Protein AF-A0ABD0YXY0-F1 (afdb_monomer)

Sequence (339 aa):
MKLCAANKSQLGVPNVKLIGNMHGNEPVGREMIINMIQYLIDGYRGGDEEIVGLVSTTKVHLMPSLNPDGYRMAVEGYCTRGPGRDNGRGKDLNRDFPTRLDWNNSDEQPETSAVRRWMSSVQFVLSASLHSGALVVSYPFDAPTEHHCLEDMGECLVAGSWRATTESITGDDDVFRHLATLYSNNNPRIPLGCGQHEKFNNGIINGALWYPTTGSMQDYNYLFHGCLELTLQISCCKYPFAHMLEAIWHENHRALIKLMGEVQRGVKGVVREKASGRSLAGARVSLEGTNRATTNTTPIGEYWKILLPGKYSLKVSMHRMILAVLLIVCSSSPIDVFK

Organism: NCBI:txid642074

Foldseek 3Di:
DKFAPADPPDPPAAEEEEAEALFLLQQLQLVLLVVLVVVLVVCCVVVVVLSVLLRRRYIYHTHSHLANQLVVQHDAPQQADDGSGAHPVRHRQQQQAADPVGNCRVPHDPSNVVVVVVLVVHQHAEYEYEAAQKQAKEFDDLAADPVVCVVPVPQLAPWPSDADPDAPAALCNVVRCVLRLLLLVQFPCQCVMDPDPDHDHSNYDYNNNVIRGHRGPQNNCCPPRVYGYMYGHQYNGSRYDPVCSVVSSVRGVRSVSRSSLLQQADDKDFDADPPPRATDFQWWKDWPPTRRGIHTAHNRRIDGHRDAFDWTWIWTGDPNHTPDTDIDGRHHGRPPSPD

InterPro domains:
  IPR000834 Peptidase M14, carboxypeptidase A [PF00246] (8-253)
  IPR000834 Peptidase M14, carboxypeptidase A [PR00765] (14-28)
  IPR000834 Peptidase M14, carboxypeptidase A [PR00765] (90-98)
  IPR000834 Peptidase M14, carboxypeptidase A [PR00765] (128-141)
  IPR000834 Peptidase M14, carboxypeptidase A [PS52035] (1-263)
  IPR000834 Peptidase M14, carboxypeptidase A [SM00631] (1-250)
  IPR008969 Carboxypeptidase-like, regulatory domain superfamily [SSF49464] (266-325)
  IPR050753 Peptidase M14 domain-containing protein [PTHR11532] (10-318)
  IPR057246 Zinc carboxypeptidases, zinc-binding region 1 [PS00132] (14-36)
  IPR057247 Zinc carboxypeptidases, zinc-binding region 2 [PS00133] (131-141)

Radius of gyration: 19.93 Å; Cα contacts (8 Å, |Δi|>4): 776; chains: 1; bounding box: 56×58×52 Å

Structure (mmCIF, N/CA/C/O backbone):
data_AF-A0ABD0YXY0-F1
#
_entry.id   AF-A0ABD0YXY0-F1
#
loop_
_atom_site.group_PDB
_atom_site.id
_atom_site.type_symbol
_atom_site.label_atom_id
_atom_site.label_alt_id
_atom_site.label_comp_id
_atom_site.label_asym_id
_atom_site.label_entity_id
_atom_site.label_seq_id
_atom_site.pdbx_PDB_ins_code
_atom_site.Cartn_x
_atom_site.Cartn_y
_atom_site.Cartn_z
_atom_site.occupancy
_atom_site.B_iso_or_equiv
_atom_site.auth_seq_id
_atom_site.auth_comp_id
_atom_site.auth_asym_id
_atom_site.auth_atom_id
_atom_site.pdbx_PDB_model_num
ATOM 1 N N . MET A 1 1 ? -8.299 -10.062 -7.534 1.00 89.50 1 MET A N 1
ATOM 2 C CA . MET A 1 1 ? -8.647 -11.293 -6.781 1.00 89.50 1 MET A CA 1
ATOM 3 C C . MET A 1 1 ? -8.690 -10.987 -5.289 1.00 89.50 1 MET A C 1
ATOM 5 O O . MET A 1 1 ? -7.967 -10.097 -4.866 1.00 89.50 1 MET A O 1
ATOM 9 N N . LYS A 1 2 ? -9.522 -11.679 -4.498 1.00 93.94 2 LYS A N 1
ATOM 10 C CA . LYS A 1 2 ? -9.568 -11.550 -3.030 1.00 93.94 2 LYS A CA 1
ATOM 11 C C . LYS A 1 2 ? -9.405 -12.928 -2.391 1.00 93.94 2 LYS A C 1
ATOM 13 O O . LYS A 1 2 ? -10.179 -13.824 -2.714 1.00 93.94 2 LYS A O 1
ATOM 18 N N . LEU A 1 3 ? -8.447 -13.063 -1.481 1.00 93.56 3 LEU A N 1
ATOM 19 C CA . LEU A 1 3 ? -8.166 -14.263 -0.700 1.00 93.56 3 LEU A CA 1
ATOM 20 C C . LEU A 1 3 ? -8.455 -13.995 0.778 1.00 93.56 3 LEU A C 1
ATOM 22 O O . LEU A 1 3 ? -8.000 -12.998 1.338 1.00 93.56 3 LEU A O 1
ATOM 26 N N . CYS A 1 4 ? -9.263 -14.854 1.394 1.00 93.88 4 CYS A N 1
ATOM 27 C CA . CYS A 1 4 ? -9.583 -14.788 2.816 1.00 93.88 4 CYS A CA 1
ATOM 28 C C . CYS A 1 4 ? -10.174 -16.125 3.271 1.00 93.88 4 CYS A C 1
ATOM 30 O O . CYS A 1 4 ? -11.148 -16.591 2.677 1.00 93.88 4 CYS A O 1
ATOM 32 N N . ALA A 1 5 ? -9.605 -16.700 4.327 1.00 93.50 5 ALA A N 1
ATOM 33 C CA . ALA A 1 5 ? -10.102 -17.896 5.004 1.00 93.50 5 ALA A CA 1
ATOM 34 C C . ALA A 1 5 ? -10.772 -17.577 6.354 1.00 93.50 5 ALA A C 1
ATOM 36 O O . ALA A 1 5 ? -11.223 -18.483 7.050 1.00 93.50 5 ALA A O 1
ATOM 37 N N . ALA A 1 6 ? -10.852 -16.295 6.730 1.00 90.44 6 ALA A N 1
ATOM 38 C CA . ALA A 1 6 ? -11.536 -15.865 7.943 1.00 90.44 6 ALA A CA 1
ATOM 39 C C . ALA A 1 6 ? -13.019 -16.265 7.919 1.00 90.44 6 ALA A C 1
ATOM 41 O O . ALA A 1 6 ? -13.679 -16.226 6.871 1.00 90.44 6 ALA A O 1
ATOM 42 N N . ASN A 1 7 ? -13.575 -16.585 9.088 1.00 89.19 7 ASN A N 1
ATOM 43 C CA . ASN A 1 7 ? -15.001 -16.880 9.191 1.00 89.19 7 ASN A CA 1
ATOM 44 C C . ASN A 1 7 ? -15.820 -15.633 8.805 1.00 89.19 7 ASN A C 1
ATOM 46 O O . ASN A 1 7 ? -15.484 -14.512 9.184 1.00 89.19 7 ASN A O 1
ATOM 50 N N . LYS A 1 8 ? -16.930 -15.810 8.079 1.00 84.88 8 LYS A N 1
ATOM 51 C CA . LYS A 1 8 ? -17.817 -14.707 7.673 1.00 84.88 8 LYS A CA 1
ATOM 52 C C . LYS A 1 8 ? -18.349 -13.893 8.858 1.00 84.88 8 LYS A C 1
ATOM 54 O O . LYS A 1 8 ? -18.616 -12.710 8.684 1.00 84.88 8 LYS A O 1
ATOM 59 N N . SER A 1 9 ? -18.505 -14.505 10.035 1.00 86.12 9 SER A N 1
ATOM 60 C CA . SER A 1 9 ? -18.942 -13.821 11.262 1.00 86.12 9 SER A CA 1
ATOM 61 C C . SER A 1 9 ? -17.802 -13.169 12.054 1.00 86.12 9 SER A C 1
ATOM 63 O O . SER A 1 9 ? -18.060 -12.528 13.072 1.00 86.12 9 SER A O 1
ATOM 65 N N . GLN A 1 10 ? -16.546 -13.352 11.637 1.00 90.75 10 GLN A N 1
ATOM 66 C CA . GLN A 1 10 ? -15.381 -12.824 12.336 1.00 90.75 10 GLN A CA 1
ATOM 67 C C . GLN A 1 10 ? -15.285 -11.309 12.147 1.00 90.75 10 GLN A C 1
ATOM 69 O O . GLN A 1 10 ? -15.205 -10.806 11.025 1.00 90.75 10 GLN A O 1
ATOM 74 N N . LEU A 1 11 ? -15.267 -10.591 13.268 1.00 91.56 11 LEU A N 1
ATOM 75 C CA . LEU A 1 11 ? -15.083 -9.144 13.307 1.00 91.56 11 LEU A CA 1
ATOM 76 C C . LEU A 1 11 ? -13.595 -8.783 13.323 1.00 91.56 11 LEU A C 1
ATOM 78 O O . LEU A 1 11 ? -12.743 -9.566 13.744 1.00 91.56 11 LEU A O 1
ATOM 82 N N . GLY A 1 12 ? -13.281 -7.567 12.895 1.00 92.88 12 GLY A N 1
ATOM 83 C CA . GLY A 1 12 ? -11.940 -7.004 12.949 1.00 92.88 12 GLY A CA 1
ATOM 84 C C . GLY A 1 12 ? -10.963 -7.646 11.963 1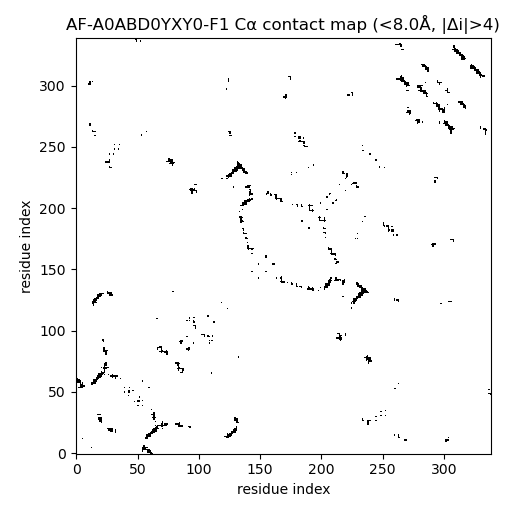.00 92.88 12 GLY A C 1
ATOM 85 O O . GLY A 1 12 ? -9.759 -7.602 12.217 1.00 92.88 12 GLY A O 1
ATOM 86 N N . VAL A 1 13 ? -11.453 -8.224 10.860 1.00 96.88 13 VAL A N 1
ATOM 87 C CA . VAL A 1 13 ? -10.635 -8.771 9.760 1.00 96.88 13 VAL A CA 1
ATOM 88 C C . VAL A 1 13 ? -10.320 -7.644 8.759 1.00 96.88 13 VAL A C 1
ATOM 90 O O . VAL A 1 13 ? -11.205 -7.306 7.958 1.00 96.88 13 VAL A O 1
ATOM 93 N N . PRO A 1 14 ? -9.112 -7.041 8.796 1.00 97.50 14 PRO A N 1
ATOM 94 C CA . PRO A 1 14 ? -8.762 -5.902 7.952 1.00 97.50 14 PRO A CA 1
ATOM 95 C C . PRO A 1 14 ? -8.590 -6.291 6.480 1.00 97.50 14 PRO A C 1
ATOM 97 O O . PRO A 1 14 ? -8.370 -7.459 6.148 1.00 97.50 14 PRO A O 1
ATOM 100 N N . ASN A 1 15 ? -8.652 -5.290 5.598 1.00 98.38 15 ASN A N 1
ATOM 101 C CA . ASN A 1 15 ? -8.331 -5.444 4.180 1.00 98.38 15 ASN A CA 1
ATOM 102 C C . ASN A 1 15 ? -6.934 -4.891 3.876 1.00 98.38 15 ASN A C 1
ATOM 104 O O . ASN A 1 15 ? -6.628 -3.748 4.224 1.00 98.38 15 ASN A O 1
ATOM 108 N N . VAL A 1 16 ? -6.143 -5.680 3.151 1.00 98.62 16 VAL A N 1
ATOM 109 C CA . VAL A 1 16 ? -4.875 -5.272 2.529 1.00 98.62 16 VAL A CA 1
ATOM 110 C C . VAL A 1 16 ? -5.016 -5.375 1.021 1.00 98.62 16 VAL A C 1
ATOM 112 O O . VAL A 1 16 ? -5.718 -6.272 0.544 1.00 98.62 16 VAL A O 1
ATOM 115 N N . LYS A 1 17 ? -4.347 -4.500 0.264 1.00 98.81 17 LYS A N 1
ATOM 116 C CA . LYS A 1 17 ? -4.229 -4.677 -1.188 1.00 98.81 17 LYS A CA 1
ATOM 117 C C . LYS A 1 17 ? -2.803 -4.546 -1.710 1.00 98.81 17 LYS A C 1
ATOM 119 O O . LYS A 1 17 ? -2.047 -3.707 -1.242 1.00 98.81 17 LYS A O 1
ATOM 124 N N . LEU A 1 18 ? -2.472 -5.357 -2.710 1.00 98.88 18 LEU A N 1
ATOM 125 C CA . LEU A 1 18 ? -1.288 -5.182 -3.548 1.00 98.88 18 LEU A CA 1
ATOM 126 C C . LEU A 1 18 ? -1.737 -4.878 -4.975 1.00 98.88 18 LEU A C 1
ATOM 128 O O . LEU A 1 18 ? -2.617 -5.565 -5.511 1.00 98.88 18 LEU A O 1
ATOM 132 N N . ILE A 1 19 ? -1.135 -3.855 -5.573 1.00 98.94 19 ILE A N 1
ATOM 133 C CA . ILE A 1 19 ? -1.399 -3.424 -6.946 1.00 98.94 19 ILE A CA 1
ATOM 134 C C . ILE A 1 19 ? -0.081 -3.465 -7.711 1.00 98.94 19 ILE A C 1
ATOM 136 O O . ILE A 1 19 ? 0.939 -2.994 -7.224 1.00 98.94 19 ILE A O 1
ATOM 140 N N . GLY A 1 20 ? -0.087 -4.058 -8.897 1.00 98.75 20 GLY A N 1
ATOM 141 C CA . GLY A 1 20 ? 1.075 -4.117 -9.773 1.00 98.75 20 GLY A CA 1
ATOM 142 C C . GLY A 1 20 ? 0.800 -3.428 -11.097 1.00 98.75 20 GLY A C 1
ATOM 143 O O . GLY A 1 20 ? -0.351 -3.284 -11.521 1.00 98.75 20 GLY A O 1
ATOM 144 N N . ASN A 1 21 ? 1.886 -3.049 -11.774 1.00 98.69 21 ASN A N 1
ATOM 145 C CA . ASN A 1 21 ? 1.866 -2.741 -13.201 1.00 98.69 21 ASN A CA 1
ATOM 146 C C . ASN A 1 21 ? 0.852 -1.636 -13.558 1.00 98.69 21 ASN A C 1
ATOM 148 O O . ASN A 1 21 ? 0.087 -1.751 -14.514 1.00 98.69 21 ASN A O 1
ATOM 152 N N . MET A 1 22 ? 0.843 -0.559 -12.760 1.00 98.62 22 MET A N 1
ATOM 153 C CA . MET A 1 22 ? 0.156 0.687 -13.125 1.00 98.62 22 MET A CA 1
ATOM 154 C C . MET A 1 22 ? 0.888 1.433 -14.243 1.00 98.62 22 MET A C 1
ATOM 156 O O . MET A 1 22 ? 0.255 2.054 -15.091 1.00 98.62 22 MET A O 1
ATOM 160 N N . HIS A 1 23 ? 2.218 1.318 -14.287 1.00 98.56 23 HIS A N 1
ATOM 161 C CA . HIS A 1 23 ? 2.971 1.572 -15.505 1.00 98.56 23 HIS A CA 1
ATOM 162 C C . HIS A 1 23 ? 3.096 0.250 -16.253 1.00 98.56 23 HIS A C 1
ATOM 164 O O . HIS A 1 23 ? 3.665 -0.712 -15.726 1.00 98.56 23 HIS A O 1
ATOM 170 N N . GLY A 1 24 ? 2.559 0.189 -17.468 1.00 98.38 24 GLY A N 1
ATOM 171 C CA . GLY A 1 24 ? 2.469 -1.062 -18.215 1.00 98.38 24 GLY A CA 1
ATOM 172 C C . GLY A 1 24 ? 3.835 -1.686 -18.532 1.00 98.38 24 GLY A C 1
ATOM 173 O O . GLY A 1 24 ? 3.970 -2.906 -18.519 1.00 98.38 24 GLY A O 1
ATOM 174 N N . ASN A 1 25 ? 4.875 -0.868 -18.699 1.00 98.25 25 ASN A N 1
ATOM 175 C CA . ASN A 1 25 ? 6.255 -1.302 -18.936 1.00 98.25 25 ASN A CA 1
ATOM 176 C C . ASN A 1 25 ? 7.071 -1.628 -17.679 1.00 98.25 25 ASN A C 1
ATOM 178 O O . ASN A 1 25 ? 8.272 -1.862 -17.779 1.00 98.25 25 ASN A O 1
ATOM 182 N N . GLU A 1 26 ? 6.425 -1.691 -16.516 1.00 98.50 26 GLU A N 1
ATOM 183 C CA . GLU A 1 26 ? 7.008 -2.158 -15.255 1.00 98.50 26 GLU A CA 1
ATOM 184 C C . GLU A 1 26 ? 6.307 -3.465 -14.810 1.00 98.50 26 GLU A C 1
ATOM 186 O O . GLU A 1 26 ? 5.597 -3.481 -13.800 1.00 98.50 26 GLU A O 1
ATOM 191 N N . PRO A 1 27 ? 6.406 -4.575 -15.577 1.00 98.19 27 PRO A N 1
ATOM 192 C CA . PRO A 1 27 ? 5.611 -5.780 -15.330 1.00 98.19 27 PRO A CA 1
ATOM 193 C C . PRO A 1 27 ? 6.139 -6.680 -14.217 1.00 98.19 27 PRO A C 1
ATOM 195 O O . PRO A 1 27 ? 5.462 -7.635 -13.851 1.00 98.19 27 PRO A O 1
ATOM 198 N N . VAL A 1 28 ? 7.299 -6.395 -13.625 1.00 98.50 28 VAL A N 1
ATOM 199 C CA . VAL A 1 28 ? 7.826 -7.211 -12.519 1.00 98.50 28 VAL A CA 1
ATOM 200 C C . VAL A 1 28 ? 6.793 -7.326 -11.394 1.00 98.50 28 VAL A C 1
ATOM 202 O O . VAL A 1 28 ? 6.493 -8.427 -10.943 1.00 98.50 28 VAL A O 1
ATOM 205 N N . GLY A 1 29 ? 6.162 -6.213 -11.004 1.00 98.50 29 GLY A N 1
ATOM 206 C CA . GLY A 1 29 ? 5.104 -6.208 -9.991 1.00 98.50 29 GLY A CA 1
ATOM 207 C C . GLY A 1 29 ? 3.881 -7.060 -10.355 1.00 98.50 29 GLY A C 1
ATOM 208 O O . GLY A 1 29 ? 3.272 -7.661 -9.471 1.00 98.50 29 GLY A O 1
ATOM 209 N N . ARG A 1 30 ? 3.548 -7.169 -11.647 1.00 98.69 30 ARG A N 1
ATOM 210 C CA . ARG A 1 30 ? 2.466 -8.035 -12.138 1.00 98.69 30 ARG A CA 1
ATOM 211 C C . ARG A 1 30 ? 2.780 -9.498 -11.879 1.00 98.69 30 ARG A C 1
ATOM 213 O O . ARG A 1 30 ? 1.966 -10.188 -11.266 1.00 98.69 30 ARG A O 1
ATOM 220 N N . GLU A 1 31 ? 3.962 -9.939 -12.292 1.00 98.56 31 GLU A N 1
ATOM 221 C CA . GLU A 1 31 ? 4.388 -11.328 -12.119 1.00 98.56 31 GLU A CA 1
ATOM 222 C C . GLU A 1 31 ? 4.587 -11.672 -10.634 1.00 98.56 31 GLU A C 1
ATOM 224 O O . GLU A 1 31 ? 4.175 -12.741 -10.187 1.00 98.56 31 GLU A O 1
ATOM 229 N N . MET A 1 32 ? 5.092 -10.733 -9.821 1.00 98.31 32 MET A N 1
ATOM 230 C CA . MET A 1 32 ? 5.185 -10.914 -8.365 1.00 98.31 32 MET A CA 1
ATOM 231 C C . MET A 1 32 ? 3.821 -11.155 -7.717 1.00 98.31 32 MET A C 1
ATOM 233 O O . MET A 1 32 ? 3.694 -12.013 -6.846 1.00 98.31 32 MET A O 1
ATOM 237 N N . ILE A 1 33 ? 2.784 -10.421 -8.130 1.00 98.75 33 ILE A N 1
ATOM 238 C CA . ILE A 1 33 ? 1.439 -10.604 -7.577 1.00 98.75 33 ILE A CA 1
ATOM 239 C C . ILE A 1 33 ? 0.823 -11.927 -8.049 1.00 98.75 33 ILE A C 1
ATOM 241 O O . ILE A 1 33 ? 0.147 -12.582 -7.257 1.00 98.75 33 ILE A O 1
ATOM 245 N N . ILE A 1 34 ? 1.063 -12.352 -9.294 1.00 98.62 34 ILE A N 1
ATOM 246 C CA . ILE A 1 34 ? 0.616 -13.667 -9.786 1.00 98.62 34 ILE A CA 1
ATOM 247 C C . ILE A 1 34 ? 1.270 -14.790 -8.970 1.00 98.62 34 ILE A C 1
ATOM 249 O O . ILE A 1 34 ? 0.564 -15.655 -8.451 1.00 98.62 34 ILE A O 1
ATOM 253 N N . ASN A 1 35 ? 2.586 -14.726 -8.761 1.00 98.50 35 ASN A N 1
ATOM 254 C CA . ASN A 1 35 ? 3.303 -15.695 -7.931 1.00 98.50 35 ASN A CA 1
ATOM 255 C C . ASN A 1 35 ? 2.829 -15.661 -6.471 1.00 98.50 35 ASN A C 1
ATOM 257 O O . ASN A 1 35 ? 2.665 -16.710 -5.854 1.00 98.50 35 ASN A O 1
ATOM 261 N N . MET A 1 36 ? 2.513 -14.479 -5.931 1.00 98.69 36 MET A N 1
ATOM 262 C CA . MET A 1 36 ? 1.944 -14.335 -4.587 1.00 98.69 36 MET A CA 1
ATOM 263 C C . MET A 1 36 ? 0.568 -14.997 -4.457 1.00 98.69 36 MET A C 1
ATOM 265 O O . MET A 1 36 ? 0.284 -15.603 -3.427 1.00 98.69 36 MET A O 1
ATOM 269 N N . ILE A 1 37 ? -0.284 -14.931 -5.489 1.00 98.69 37 ILE A N 1
ATOM 270 C CA . ILE A 1 37 ? -1.566 -15.656 -5.498 1.00 98.69 37 ILE A CA 1
ATOM 271 C C . ILE A 1 37 ? -1.317 -17.158 -5.321 1.00 98.69 37 ILE A C 1
ATOM 273 O O . ILE A 1 37 ? -1.937 -17.772 -4.452 1.00 98.69 37 ILE A O 1
ATOM 277 N N . GLN A 1 38 ? -0.408 -17.731 -6.113 1.00 98.19 38 GLN A N 1
ATOM 278 C CA . GLN A 1 38 ? -0.082 -19.156 -6.053 1.00 98.19 38 GLN A CA 1
ATOM 279 C C . GLN A 1 38 ? 0.527 -19.527 -4.693 1.00 98.19 38 GLN A C 1
ATOM 281 O O . GLN A 1 38 ? 0.042 -20.442 -4.034 1.00 98.19 38 GLN A O 1
ATOM 286 N N . TYR A 1 39 ? 1.502 -18.747 -4.223 1.00 98.50 39 TYR A N 1
ATOM 287 C CA . TYR A 1 39 ? 2.189 -18.956 -2.948 1.00 98.50 39 TYR A CA 1
ATOM 288 C C . TYR A 1 39 ? 1.230 -18.974 -1.750 1.00 98.50 39 TYR A C 1
ATOM 290 O O . TYR A 1 39 ? 1.310 -19.860 -0.902 1.00 98.50 39 TYR A O 1
ATOM 298 N N . LEU A 1 40 ? 0.273 -18.040 -1.695 1.00 98.50 40 LEU A N 1
ATOM 299 C CA . LEU A 1 40 ? -0.723 -18.001 -0.620 1.00 98.50 40 LEU A CA 1
ATOM 300 C C . LEU A 1 40 ? -1.681 -19.202 -0.668 1.00 98.50 40 LEU A C 1
ATOM 302 O O . LEU A 1 40 ? -2.084 -19.711 0.378 1.00 98.50 40 LEU A O 1
ATOM 306 N N . ILE A 1 41 ? -2.067 -19.655 -1.865 1.00 98.12 41 ILE A N 1
ATOM 307 C CA . ILE A 1 41 ? -2.957 -20.815 -2.032 1.00 98.12 41 ILE A CA 1
ATOM 308 C C . ILE A 1 41 ? -2.241 -22.103 -1.625 1.00 98.12 41 ILE A C 1
ATOM 310 O O . ILE A 1 41 ? -2.809 -22.905 -0.880 1.00 98.12 41 ILE A O 1
ATOM 314 N N . ASP A 1 42 ? -1.011 -22.293 -2.095 1.00 98.31 42 ASP A N 1
ATOM 315 C CA . ASP A 1 42 ? -0.226 -23.492 -1.815 1.00 98.31 42 ASP A CA 1
ATOM 316 C C . ASP A 1 42 ? 0.192 -23.548 -0.349 1.00 98.31 42 ASP A C 1
ATOM 318 O O . ASP A 1 42 ? 0.024 -24.590 0.278 1.00 98.31 42 ASP A O 1
ATOM 322 N N . GLY A 1 43 ? 0.623 -22.423 0.233 1.00 98.12 43 GLY A N 1
ATOM 323 C CA . GLY A 1 43 ? 0.930 -22.333 1.660 1.00 98.12 43 GLY A CA 1
ATOM 324 C C . GLY A 1 43 ? -0.284 -22.652 2.533 1.00 98.12 43 GLY A C 1
ATOM 325 O O . GLY A 1 43 ? -0.185 -23.452 3.461 1.00 98.12 43 GLY A O 1
ATOM 326 N N . TYR A 1 44 ? -1.469 -22.130 2.192 1.00 97.69 44 TYR A N 1
ATOM 327 C CA . TYR A 1 44 ? -2.695 -22.460 2.924 1.00 97.69 44 TYR A CA 1
ATOM 328 C C . TYR A 1 44 ? -3.057 -23.950 2.825 1.00 97.69 44 TYR A C 1
ATOM 330 O O . TYR A 1 44 ? -3.402 -24.570 3.828 1.00 97.69 44 TYR A O 1
ATOM 338 N N . ARG A 1 45 ? -2.969 -24.545 1.627 1.00 97.88 45 ARG A N 1
ATOM 339 C CA . ARG A 1 45 ? -3.258 -25.976 1.409 1.00 97.88 45 ARG A CA 1
ATOM 340 C C . ARG A 1 45 ? -2.226 -26.896 2.056 1.00 97.88 45 ARG A C 1
ATOM 342 O O . ARG A 1 45 ? -2.591 -27.978 2.504 1.00 97.88 45 ARG A O 1
ATOM 349 N N . GLY A 1 46 ? -0.966 -26.473 2.080 1.00 98.12 46 GLY A N 1
ATOM 350 C CA . GLY A 1 46 ? 0.149 -27.191 2.690 1.00 98.12 46 GLY A CA 1
ATOM 351 C C . GLY A 1 46 ? 0.212 -27.063 4.212 1.00 98.12 46 GLY A C 1
ATOM 352 O O . GLY A 1 46 ? 0.977 -27.792 4.834 1.00 98.12 46 GLY A O 1
ATOM 353 N N . GLY A 1 47 ? -0.589 -26.177 4.813 1.00 97.62 47 GLY A N 1
ATOM 354 C CA . GLY A 1 47 ? -0.583 -25.943 6.257 1.00 97.62 47 GLY A CA 1
ATOM 355 C C . GLY A 1 47 ? 0.602 -25.107 6.746 1.00 97.62 47 GLY A C 1
ATOM 356 O O . GLY A 1 47 ? 0.990 -25.247 7.900 1.00 97.62 47 GLY A O 1
ATOM 357 N N . ASP A 1 48 ? 1.177 -24.252 5.894 1.00 98.06 48 ASP A N 1
ATOM 358 C CA . ASP A 1 48 ? 2.183 -23.271 6.311 1.00 98.06 48 ASP A CA 1
ATOM 359 C C . ASP A 1 48 ? 1.562 -22.322 7.344 1.00 98.06 48 ASP A C 1
ATOM 361 O O . ASP A 1 48 ? 0.620 -21.586 7.035 1.00 98.06 48 ASP A O 1
ATOM 365 N N . GLU A 1 49 ? 2.066 -22.359 8.578 1.00 97.19 49 GLU A N 1
ATOM 366 C CA . GLU A 1 49 ? 1.494 -21.607 9.694 1.00 97.19 49 GLU A CA 1
ATOM 367 C C . GLU A 1 49 ? 1.450 -20.099 9.403 1.00 97.19 49 GLU A C 1
ATOM 369 O O . GLU A 1 49 ? 0.415 -19.470 9.641 1.00 97.19 49 GLU A O 1
ATOM 374 N N . GLU A 1 50 ? 2.512 -19.530 8.812 1.00 95.81 50 GLU A N 1
ATOM 375 C CA . GLU A 1 50 ? 2.596 -18.102 8.479 1.00 95.81 50 GLU A CA 1
ATOM 376 C C . GLU A 1 50 ? 1.482 -17.688 7.523 1.00 95.81 50 GLU A C 1
ATOM 378 O O . GLU A 1 50 ? 0.746 -16.721 7.763 1.00 95.81 50 GLU A O 1
ATOM 383 N N . ILE A 1 51 ? 1.308 -18.469 6.463 1.00 98.00 51 ILE A N 1
ATOM 384 C CA . ILE A 1 51 ? 0.308 -18.208 5.435 1.00 98.00 51 ILE A CA 1
ATOM 385 C C . ILE A 1 51 ? -1.102 -18.462 5.953 1.00 98.00 51 ILE A C 1
ATOM 387 O O . ILE A 1 51 ? -1.981 -17.621 5.743 1.00 98.00 51 ILE A O 1
ATOM 391 N N . VAL A 1 52 ? -1.326 -19.567 6.670 1.00 97.31 52 VAL A N 1
ATOM 392 C CA . VAL A 1 52 ? -2.620 -19.885 7.287 1.00 97.31 52 VAL A CA 1
ATOM 393 C C . VAL A 1 52 ? -3.034 -18.779 8.253 1.00 97.31 52 VAL A C 1
ATOM 395 O O . VAL A 1 52 ? -4.172 -18.305 8.174 1.00 97.31 52 VAL A O 1
ATOM 398 N N . GLY A 1 53 ? -2.124 -18.311 9.109 1.00 95.94 53 GLY A N 1
ATOM 399 C CA . GLY A 1 53 ? -2.365 -17.201 10.027 1.00 95.94 53 GLY A CA 1
ATOM 400 C C . GLY A 1 53 ? -2.718 -15.906 9.293 1.00 95.94 53 GLY A C 1
ATOM 401 O O . GLY A 1 53 ? -3.717 -15.258 9.626 1.00 95.94 53 GLY A O 1
ATOM 402 N N . LEU A 1 54 ? -1.965 -15.555 8.244 1.00 96.94 54 LEU A N 1
ATOM 403 C CA . LEU A 1 54 ? -2.213 -14.355 7.444 1.00 96.94 54 LEU A CA 1
ATOM 404 C C . LEU A 1 54 ? -3.604 -14.381 6.790 1.00 96.94 54 LEU A C 1
ATOM 406 O O . LEU A 1 54 ? -4.398 -13.458 6.996 1.00 96.94 54 LEU A O 1
ATOM 410 N N . VAL A 1 55 ? -3.937 -15.430 6.030 1.00 96.81 55 VAL A N 1
ATOM 411 C CA . VAL A 1 55 ? -5.192 -15.473 5.253 1.00 96.81 55 VAL A CA 1
ATOM 412 C C . VAL A 1 55 ? -6.428 -15.740 6.115 1.00 96.81 55 VAL A C 1
ATOM 414 O O . VAL A 1 55 ? -7.538 -15.374 5.720 1.00 96.81 55 VAL A O 1
ATOM 417 N N . SER A 1 56 ? -6.264 -16.329 7.303 1.00 96.31 56 SER A N 1
ATOM 418 C CA . SER A 1 56 ? -7.361 -16.547 8.264 1.00 96.31 56 SER A CA 1
ATOM 419 C C . SER A 1 56 ? -7.695 -15.298 9.082 1.00 96.31 56 SER A C 1
ATOM 421 O O . SER A 1 56 ? -8.762 -15.214 9.687 1.00 96.31 56 SER A O 1
ATOM 423 N N . THR A 1 57 ? -6.805 -14.303 9.103 1.00 96.38 57 THR A N 1
ATOM 424 C CA . THR A 1 57 ? -6.988 -13.069 9.885 1.00 96.38 57 THR A CA 1
ATOM 425 C C . THR A 1 57 ? -7.069 -11.810 9.030 1.00 96.38 57 THR A C 1
ATOM 427 O O . THR A 1 57 ? -7.399 -10.748 9.559 1.00 96.38 57 THR A O 1
ATOM 430 N N . THR A 1 58 ? -6.831 -11.917 7.719 1.00 97.31 58 THR A N 1
ATOM 431 C CA . THR A 1 58 ? -6.735 -10.786 6.787 1.00 97.31 58 THR A CA 1
ATOM 432 C C . THR A 1 58 ? -7.495 -11.068 5.490 1.00 97.31 58 THR A C 1
ATOM 434 O O . THR A 1 58 ? -7.501 -12.186 4.977 1.00 97.31 58 THR A O 1
ATOM 437 N N . LYS A 1 59 ? -8.130 -10.038 4.921 1.00 98.19 59 LYS A N 1
ATOM 438 C CA . LYS A 1 59 ? -8.665 -10.058 3.551 1.00 98.19 59 LYS A CA 1
ATOM 439 C C . LYS A 1 59 ? -7.600 -9.499 2.612 1.00 98.19 59 LYS A C 1
ATOM 441 O O . LYS A 1 59 ? -7.396 -8.286 2.575 1.00 98.19 59 LYS A O 1
ATOM 446 N N . VAL A 1 60 ? -6.931 -10.369 1.861 1.00 98.56 60 VAL A N 1
ATOM 447 C CA . VAL A 1 60 ? -5.844 -9.993 0.946 1.00 98.56 60 VAL A CA 1
ATOM 448 C C . VAL A 1 60 ? -6.408 -9.791 -0.456 1.00 98.56 60 VAL A C 1
ATOM 450 O O . VAL A 1 60 ? -6.969 -10.714 -1.047 1.00 98.56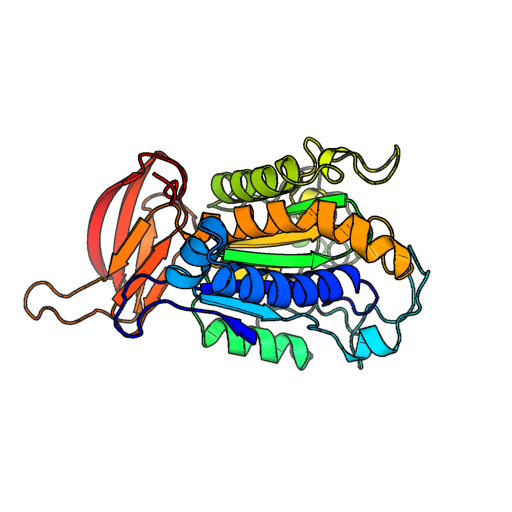 60 VAL A O 1
ATOM 453 N N . HIS A 1 61 ? -6.281 -8.584 -1.000 1.00 98.81 61 HIS A N 1
ATOM 454 C CA . HIS A 1 61 ? -6.712 -8.264 -2.358 1.00 98.81 61 HIS A CA 1
ATOM 455 C C . HIS A 1 61 ? -5.505 -8.071 -3.274 1.00 98.81 61 HIS A C 1
ATOM 457 O O . HIS A 1 61 ? -4.565 -7.358 -2.948 1.00 98.81 61 HIS A O 1
ATOM 463 N N . LEU A 1 62 ? -5.531 -8.716 -4.433 1.00 98.75 62 LEU A N 1
ATOM 464 C CA . LEU A 1 62 ? -4.392 -8.825 -5.339 1.00 98.75 62 LEU A CA 1
ATOM 465 C C . LEU A 1 62 ? -4.833 -8.383 -6.736 1.00 98.75 62 LEU A C 1
ATOM 467 O O . LEU A 1 62 ? -5.741 -8.991 -7.321 1.00 98.75 62 LEU A O 1
ATOM 471 N N . MET A 1 63 ? -4.224 -7.312 -7.247 1.00 98.75 63 MET A N 1
ATOM 472 C CA . MET A 1 63 ? -4.446 -6.765 -8.587 1.00 98.75 63 MET A CA 1
ATOM 473 C C . MET A 1 63 ? -3.127 -6.817 -9.369 1.00 98.75 63 MET A C 1
ATOM 475 O O . MET A 1 63 ? -2.312 -5.909 -9.227 1.00 98.75 63 MET A O 1
ATOM 479 N N . PRO A 1 64 ? -2.897 -7.864 -10.185 1.00 98.75 64 PRO A N 1
ATOM 480 C CA . PRO A 1 64 ? -1.644 -8.001 -10.924 1.00 98.75 64 PRO A CA 1
ATOM 481 C C . PRO A 1 64 ? -1.347 -6.834 -11.867 1.00 98.75 64 PRO A C 1
ATOM 483 O O . PRO A 1 64 ? -0.206 -6.410 -11.970 1.00 98.75 64 PRO A O 1
ATOM 486 N N . SER A 1 65 ? -2.358 -6.319 -12.567 1.00 98.69 65 SER A N 1
ATOM 487 C CA . SER A 1 65 ? -2.166 -5.278 -13.574 1.00 98.69 65 SER A CA 1
ATOM 488 C C . SER A 1 65 ? -3.293 -4.265 -13.508 1.00 98.69 65 SER A C 1
ATOM 490 O O . SER A 1 65 ? -4.454 -4.612 -13.736 1.00 98.69 65 SER A O 1
ATOM 492 N N . LEU A 1 66 ? -2.934 -3.030 -13.160 1.00 98.75 66 LEU A N 1
ATOM 493 C CA . LEU A 1 66 ? -3.824 -1.879 -13.259 1.00 98.75 66 LEU A CA 1
ATOM 494 C C . LEU A 1 66 ? -3.850 -1.311 -14.688 1.00 98.75 66 LEU A C 1
ATOM 496 O O . LEU A 1 66 ? -4.900 -0.859 -15.127 1.00 98.75 66 LEU A O 1
ATOM 500 N N . ASN A 1 67 ? -2.735 -1.384 -15.425 1.00 98.69 67 ASN A N 1
ATOM 501 C CA . ASN A 1 67 ? -2.614 -0.886 -16.798 1.00 98.69 67 ASN A CA 1
ATOM 502 C C . ASN A 1 67 ? -2.294 -2.014 -17.804 1.00 98.69 67 ASN A C 1
ATOM 504 O O . ASN A 1 67 ? -1.164 -2.120 -18.299 1.00 98.69 67 ASN A O 1
ATOM 508 N N . PRO A 1 68 ? -3.274 -2.882 -18.121 1.00 98.56 68 PRO A N 1
ATOM 509 C CA . PRO A 1 68 ? -3.066 -3.975 -19.067 1.00 98.56 68 PRO A CA 1
ATOM 510 C C . PRO A 1 68 ? -2.842 -3.490 -20.509 1.00 98.56 68 PRO A C 1
ATOM 512 O O . PRO A 1 68 ? -2.129 -4.158 -21.261 1.00 98.56 68 PRO A O 1
ATOM 515 N N . ASP A 1 69 ? -3.398 -2.336 -20.891 1.00 98.50 69 ASP A N 1
ATOM 516 C CA . ASP A 1 69 ? -3.230 -1.758 -22.230 1.00 98.50 69 ASP A CA 1
ATOM 517 C C . ASP A 1 69 ? -1.789 -1.287 -22.451 1.00 98.50 69 ASP A C 1
ATOM 519 O O . ASP A 1 69 ? -1.166 -1.637 -23.454 1.00 98.50 69 ASP A O 1
ATOM 523 N N . GLY A 1 70 ? -1.217 -0.573 -21.476 1.00 98.38 70 GLY A N 1
ATOM 524 C CA . GLY A 1 70 ? 0.193 -0.198 -21.487 1.00 98.38 70 GLY A CA 1
ATOM 525 C C . GLY A 1 70 ? 1.107 -1.424 -21.504 1.00 98.38 70 GLY A C 1
ATOM 526 O O . GLY A 1 70 ? 2.067 -1.463 -22.271 1.00 98.38 70 GLY A O 1
ATOM 527 N N . TYR A 1 71 ? 0.785 -2.468 -20.728 1.00 98.38 71 TYR A N 1
ATOM 528 C CA . TYR A 1 71 ? 1.574 -3.705 -20.710 1.00 98.38 71 TYR A CA 1
ATOM 529 C C . TYR A 1 71 ? 1.615 -4.392 -22.077 1.00 98.38 71 TYR A C 1
ATOM 531 O O . TYR A 1 71 ? 2.675 -4.844 -22.502 1.00 98.38 71 TYR A O 1
ATOM 539 N N . ARG A 1 72 ? 0.497 -4.407 -22.813 1.00 97.94 72 ARG A N 1
ATOM 540 C CA . ARG A 1 72 ? 0.448 -4.957 -24.177 1.00 97.94 72 ARG A CA 1
ATOM 541 C C . ARG A 1 72 ? 1.398 -4.240 -25.145 1.00 97.94 72 ARG A C 1
ATOM 543 O O . ARG A 1 72 ? 1.833 -4.845 -26.120 1.00 97.94 72 ARG A O 1
ATOM 550 N N . MET A 1 73 ? 1.703 -2.971 -24.881 1.00 97.12 73 MET A N 1
ATOM 551 C CA . MET A 1 73 ? 2.618 -2.150 -25.677 1.00 97.12 73 MET A CA 1
ATOM 552 C C . MET A 1 73 ? 4.069 -2.205 -25.181 1.00 97.12 73 MET A C 1
ATOM 554 O O . MET A 1 73 ? 4.960 -1.671 -25.843 1.00 97.12 73 MET A O 1
ATOM 558 N N . ALA A 1 74 ? 4.318 -2.803 -24.015 1.00 97.50 74 ALA A N 1
ATOM 559 C CA . ALA A 1 74 ? 5.646 -2.909 -23.437 1.00 97.50 74 ALA A CA 1
ATOM 560 C C . ALA A 1 74 ? 6.481 -3.994 -24.132 1.00 97.50 74 ALA A C 1
ATOM 562 O O . ALA A 1 74 ? 5.958 -4.991 -24.626 1.00 97.50 74 ALA A O 1
ATOM 563 N N . VAL A 1 75 ? 7.801 -3.810 -24.138 1.00 97.38 75 VAL A N 1
ATOM 564 C CA . VAL A 1 75 ? 8.745 -4.708 -24.818 1.00 97.38 75 VAL A CA 1
ATOM 565 C C . VAL A 1 75 ? 9.735 -5.277 -23.808 1.00 97.38 75 VAL A C 1
ATOM 567 O O . VAL A 1 75 ? 10.403 -4.521 -23.101 1.00 97.38 75 VAL A O 1
ATOM 570 N N . GLU A 1 76 ? 9.821 -6.605 -23.738 1.00 97.56 76 GLU A N 1
ATOM 571 C CA . GLU A 1 76 ? 10.750 -7.317 -22.855 1.00 97.56 76 GLU A CA 1
ATOM 572 C C . GLU A 1 76 ? 12.208 -6.918 -23.148 1.00 97.56 76 GLU A C 1
ATOM 574 O O . GLU A 1 76 ? 12.592 -6.692 -24.296 1.00 97.56 76 GLU A O 1
ATOM 579 N N . GLY A 1 77 ? 13.025 -6.794 -22.102 1.00 96.06 77 GLY A N 1
ATOM 580 C CA . GLY A 1 77 ? 14.425 -6.372 -22.187 1.00 96.06 77 GLY A CA 1
ATOM 581 C C . GLY A 1 77 ? 14.635 -4.852 -22.141 1.00 96.06 77 GLY A C 1
ATOM 582 O O . GLY A 1 77 ? 15.766 -4.401 -21.950 1.00 96.06 77 GLY A O 1
ATOM 583 N N . TYR A 1 78 ? 13.579 -4.035 -22.253 1.00 96.00 78 TYR A N 1
ATOM 584 C CA . TYR A 1 78 ? 13.691 -2.584 -22.073 1.00 96.00 78 TYR A CA 1
ATOM 585 C C . TYR A 1 78 ? 13.801 -2.226 -20.585 1.00 96.00 78 TYR A C 1
ATOM 587 O O . TYR A 1 78 ? 12.810 -2.125 -19.862 1.00 96.00 78 TYR A O 1
ATOM 595 N N . CYS A 1 79 ? 15.032 -1.991 -20.124 1.00 94.38 79 CYS A N 1
ATOM 596 C CA . CYS A 1 79 ? 15.302 -1.694 -18.715 1.00 94.38 79 CYS A CA 1
ATOM 597 C C . CYS A 1 79 ? 15.088 -0.235 -18.292 1.00 94.38 79 CYS A C 1
ATOM 599 O O . CYS A 1 79 ? 14.961 0.013 -17.097 1.00 94.38 79 CYS A O 1
ATOM 601 N N . THR A 1 80 ? 15.058 0.720 -19.222 1.00 89.44 80 THR A N 1
ATOM 602 C CA . THR A 1 80 ? 14.947 2.162 -18.928 1.00 89.44 80 THR A CA 1
ATOM 603 C C . THR A 1 80 ? 13.591 2.715 -19.385 1.00 89.44 80 THR A C 1
ATOM 605 O O . THR A 1 80 ? 12.560 2.093 -19.145 1.00 89.44 80 THR A O 1
ATOM 608 N N . ARG A 1 81 ? 13.531 3.897 -20.016 1.00 81.81 81 ARG A N 1
ATOM 609 C CA . ARG A 1 81 ? 12.284 4.436 -20.575 1.00 81.81 81 ARG A CA 1
ATOM 610 C C . ARG A 1 81 ? 11.966 3.702 -21.884 1.00 81.81 81 ARG A C 1
ATOM 612 O O . ARG A 1 81 ? 12.693 3.842 -22.860 1.00 81.81 81 ARG A O 1
ATOM 619 N N . GLY A 1 82 ? 10.886 2.924 -21.891 1.00 86.38 82 GLY A N 1
ATOM 620 C CA . GLY A 1 82 ? 10.388 2.194 -23.063 1.00 86.38 82 GLY A CA 1
ATOM 621 C C . GLY A 1 82 ? 8.904 2.460 -23.342 1.00 86.38 82 GLY A C 1
ATOM 622 O O . GLY A 1 82 ? 8.253 3.148 -22.546 1.00 86.38 82 GLY A O 1
ATOM 623 N N . PRO A 1 83 ? 8.355 1.920 -24.445 1.00 94.25 83 PRO A N 1
ATOM 624 C CA . PRO A 1 83 ? 6.926 2.014 -24.748 1.00 94.25 83 PRO A CA 1
ATOM 625 C C . PRO A 1 83 ? 6.088 1.324 -23.663 1.00 94.25 83 PRO A C 1
ATOM 627 O O . PRO A 1 83 ? 6.588 0.449 -22.961 1.00 94.25 83 PRO A O 1
ATOM 630 N N . GLY A 1 84 ? 4.820 1.719 -23.525 1.00 96.75 84 GLY A N 1
ATOM 631 C CA . GLY A 1 84 ? 3.861 1.036 -22.650 1.00 96.75 84 GLY A CA 1
ATOM 632 C C . GLY A 1 84 ? 3.813 1.508 -21.196 1.00 96.75 84 GLY A C 1
ATOM 633 O O . GLY A 1 84 ? 3.175 0.857 -20.380 1.00 96.75 84 GLY A O 1
ATOM 634 N N . ARG A 1 85 ? 4.470 2.619 -20.831 1.00 97.69 85 ARG A N 1
ATOM 635 C CA . ARG A 1 85 ? 4.305 3.220 -19.491 1.00 97.69 85 ARG A CA 1
ATOM 636 C C . ARG A 1 85 ? 2.859 3.663 -19.260 1.00 97.69 85 ARG A C 1
ATOM 638 O O . ARG A 1 85 ? 2.242 3.250 -18.282 1.00 97.69 85 ARG A O 1
ATOM 645 N N . ASP A 1 86 ? 2.378 4.519 -20.149 1.00 98.06 86 ASP A N 1
ATOM 646 C CA . ASP A 1 86 ? 1.096 5.205 -20.033 1.00 98.06 86 ASP A CA 1
ATOM 647 C C . ASP A 1 86 ? -0.069 4.259 -20.369 1.00 98.06 86 ASP A C 1
ATOM 649 O O . ASP A 1 86 ? 0.144 3.149 -20.869 1.00 98.06 86 ASP A O 1
ATOM 653 N N . ASN A 1 87 ? -1.304 4.650 -20.054 1.00 98.06 87 ASN A N 1
ATOM 654 C CA . ASN A 1 87 ? -2.488 3.855 -20.396 1.00 98.06 87 ASN A CA 1
ATOM 655 C C . ASN A 1 87 ? -2.805 3.893 -21.905 1.00 98.06 87 ASN A C 1
ATOM 657 O O . ASN A 1 87 ? -2.114 4.546 -22.692 1.00 98.06 87 ASN A O 1
ATOM 661 N N . GLY A 1 88 ? -3.895 3.239 -22.322 1.00 97.31 88 GLY A N 1
ATOM 662 C CA . GLY A 1 88 ? -4.331 3.207 -23.726 1.00 97.31 88 GLY A CA 1
ATOM 663 C C . GLY A 1 88 ? -4.634 4.580 -24.355 1.00 97.31 88 GLY A C 1
ATOM 664 O O . GLY A 1 88 ? -4.781 4.674 -25.572 1.00 97.31 88 GLY A O 1
ATOM 665 N N . ARG A 1 89 ? -4.708 5.651 -23.552 1.00 96.81 89 ARG A N 1
ATOM 666 C CA . ARG A 1 89 ? -4.905 7.045 -23.987 1.00 96.81 89 ARG A CA 1
ATOM 667 C C . ARG A 1 89 ? -3.644 7.909 -23.860 1.00 96.81 89 ARG A C 1
ATOM 669 O O . ARG A 1 89 ? -3.721 9.119 -24.058 1.00 96.81 89 ARG A O 1
ATOM 676 N N . GLY A 1 90 ? -2.492 7.315 -23.543 1.00 95.81 90 GLY A N 1
ATOM 677 C CA . GLY A 1 90 ? -1.229 8.041 -23.394 1.00 95.81 90 GLY A CA 1
ATOM 678 C C . GLY A 1 90 ? -1.159 8.905 -22.132 1.00 95.81 90 GLY A C 1
ATOM 679 O O . GLY A 1 90 ? -0.483 9.931 -22.135 1.00 95.81 90 GLY A O 1
ATOM 680 N N . LYS A 1 91 ? -1.878 8.526 -21.066 1.00 96.38 91 LYS A N 1
ATOM 681 C CA . LYS A 1 91 ? -1.857 9.211 -19.766 1.00 96.38 91 LYS A CA 1
ATOM 682 C C . LYS A 1 91 ? -1.125 8.391 -18.708 1.00 96.38 91 LYS A C 1
ATOM 684 O O . LYS A 1 91 ? -1.307 7.176 -18.608 1.00 96.38 91 LYS A O 1
ATOM 689 N N . ASP A 1 92 ? -0.320 9.072 -17.899 1.00 95.75 92 ASP A N 1
ATOM 690 C CA . ASP A 1 92 ? 0.359 8.471 -16.753 1.00 95.75 92 ASP A CA 1
ATOM 691 C C . ASP A 1 92 ? -0.632 8.316 -15.591 1.00 95.75 92 ASP A C 1
ATOM 693 O O . ASP A 1 92 ? -1.021 9.296 -14.954 1.00 95.75 92 ASP A O 1
ATOM 697 N N . LEU A 1 93 ? -1.038 7.077 -15.300 1.00 97.81 93 LEU A N 1
ATOM 698 C CA . LEU A 1 93 ? -2.009 6.789 -14.240 1.00 97.81 93 LEU A CA 1
ATOM 699 C C . LEU A 1 93 ? -1.524 7.212 -12.847 1.00 97.81 93 LEU A C 1
ATOM 701 O O . LEU A 1 93 ? -2.347 7.456 -11.971 1.00 97.81 93 LEU A O 1
ATOM 705 N N . ASN A 1 94 ? -0.210 7.328 -12.618 1.00 96.75 94 ASN A N 1
ATOM 706 C CA . ASN A 1 94 ? 0.324 7.798 -11.337 1.00 96.75 94 ASN A CA 1
ATOM 707 C C . ASN A 1 94 ? 0.442 9.331 -11.266 1.00 96.75 94 ASN A C 1
ATOM 709 O O . ASN A 1 94 ? 1.172 9.856 -10.423 1.00 96.75 94 ASN A O 1
ATOM 713 N N . ARG A 1 95 ? -0.214 10.046 -12.185 1.00 93.50 95 ARG A N 1
ATOM 714 C CA . ARG A 1 95 ? -0.404 11.507 -12.189 1.00 93.50 95 ARG A CA 1
ATOM 715 C C . ARG A 1 95 ? -1.881 11.900 -12.274 1.00 93.50 95 ARG A C 1
ATOM 717 O O . ARG A 1 95 ? -2.191 13.081 -12.367 1.00 93.50 95 ARG A O 1
ATOM 724 N N . ASP A 1 96 ? -2.775 10.916 -12.284 1.00 94.94 96 ASP A N 1
ATOM 725 C CA . ASP A 1 96 ? -4.180 11.089 -12.654 1.00 94.94 96 AS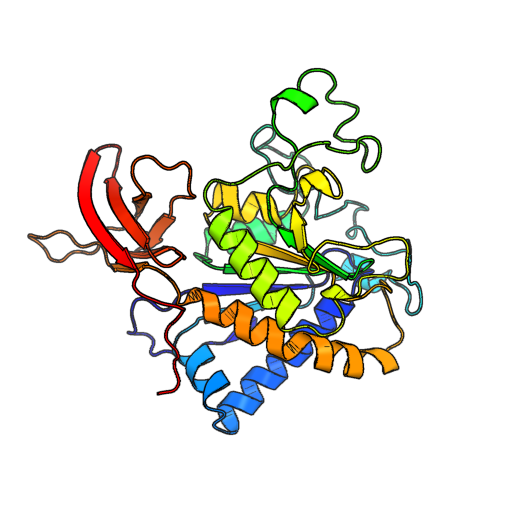P A CA 1
ATOM 726 C C . ASP A 1 96 ? -5.136 11.079 -11.447 1.00 94.94 96 ASP A C 1
ATOM 728 O O . ASP A 1 96 ? -6.318 11.404 -11.580 1.00 94.94 96 ASP A O 1
ATOM 732 N N . PHE A 1 97 ? -4.646 10.724 -10.252 1.00 94.94 97 PHE A N 1
ATOM 733 C CA . PHE A 1 97 ? -5.482 10.675 -9.053 1.00 94.94 97 PHE A CA 1
ATOM 734 C C . PHE A 1 97 ? -5.807 12.080 -8.518 1.00 94.94 97 PHE A C 1
ATOM 736 O O . PHE A 1 97 ? -4.972 12.982 -8.595 1.00 94.94 97 PHE A O 1
ATOM 743 N N . PRO A 1 98 ? -6.989 12.275 -7.898 1.00 92.00 98 PRO A N 1
ATOM 744 C CA . PRO A 1 98 ? -7.341 13.540 -7.264 1.00 92.00 98 PRO A CA 1
ATOM 745 C C . PRO A 1 98 ? -6.323 13.987 -6.213 1.00 92.00 98 PRO A C 1
ATOM 747 O O . PRO A 1 98 ? -5.825 13.183 -5.420 1.00 92.00 98 PRO A O 1
ATOM 750 N N . THR A 1 99 ? -6.085 15.292 -6.152 1.00 87.38 99 THR A N 1
ATOM 751 C CA . THR A 1 99 ? -5.212 15.929 -5.159 1.00 87.38 99 THR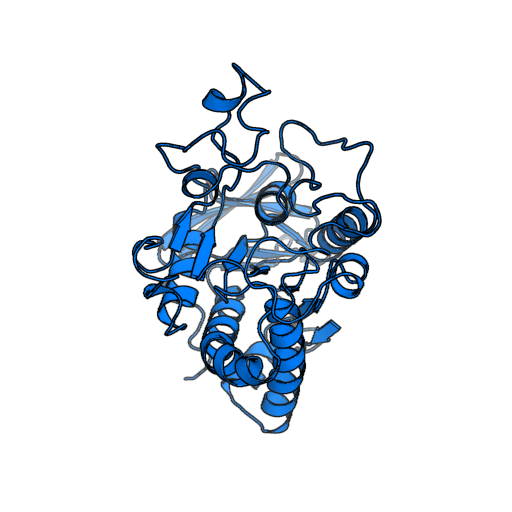 A CA 1
ATOM 752 C C . THR A 1 99 ? -6.026 16.816 -4.214 1.00 87.38 99 THR A C 1
ATOM 754 O O . THR A 1 99 ? -7.240 16.956 -4.360 1.00 87.38 99 THR A O 1
ATOM 757 N N . ARG A 1 100 ? -5.375 17.429 -3.216 1.00 77.25 100 ARG A N 1
ATOM 758 C CA . ARG A 1 100 ? -6.030 18.445 -2.369 1.00 77.25 100 ARG A CA 1
ATOM 759 C C . ARG A 1 100 ? -6.413 19.707 -3.147 1.00 77.25 100 ARG A C 1
ATOM 761 O O . ARG A 1 100 ? -7.400 20.343 -2.794 1.00 77.25 100 ARG A O 1
ATOM 768 N N . LEU A 1 101 ? -5.622 20.058 -4.162 1.00 73.25 101 LEU A N 1
ATOM 769 C CA . LEU A 1 101 ? -5.782 21.280 -4.954 1.00 73.25 101 LEU A CA 1
ATOM 770 C C . LEU A 1 101 ? -6.727 21.073 -6.140 1.00 73.25 101 LEU A C 1
ATOM 772 O O . LEU A 1 101 ? -7.482 21.975 -6.488 1.00 73.25 101 LEU A O 1
ATOM 776 N N . ASP A 1 102 ? -6.712 19.876 -6.722 1.00 73.88 102 ASP A N 1
ATOM 777 C CA . ASP A 1 102 ? -7.558 19.509 -7.849 1.00 73.88 102 ASP A CA 1
ATOM 778 C C . ASP A 1 102 ? -8.285 18.188 -7.580 1.00 73.88 102 ASP A C 1
ATOM 780 O O . ASP A 1 102 ? -7.735 17.091 -7.718 1.00 73.88 102 ASP A O 1
ATOM 784 N N . TRP A 1 103 ? -9.541 18.317 -7.149 1.00 74.56 103 TRP A N 1
ATOM 785 C CA . TRP A 1 103 ? -10.440 17.192 -6.897 1.00 74.56 103 TRP A CA 1
ATOM 786 C C . TRP A 1 103 ? -11.216 16.756 -8.149 1.00 74.56 103 TRP A C 1
ATOM 788 O O . TRP A 1 103 ? -11.646 15.604 -8.241 1.00 74.56 103 TRP A O 1
ATOM 798 N N . ASN A 1 104 ? -11.411 17.669 -9.104 1.00 70.56 104 ASN A N 1
ATOM 799 C CA . ASN A 1 104 ? -12.276 17.487 -10.266 1.00 70.56 104 ASN A CA 1
ATOM 800 C C . ASN A 1 104 ? -11.427 17.353 -11.536 1.00 70.56 104 ASN A C 1
ATOM 802 O O . ASN A 1 104 ? -11.551 18.156 -12.462 1.00 70.56 104 ASN A O 1
ATOM 806 N N . ASN A 1 105 ? -10.613 16.294 -11.599 1.00 73.88 105 ASN A N 1
ATOM 807 C CA . ASN A 1 105 ? -9.904 15.925 -12.820 1.00 73.88 105 ASN A CA 1
ATOM 808 C C . ASN A 1 105 ? -10.919 15.538 -13.916 1.00 73.88 105 ASN A C 1
ATOM 810 O O . ASN A 1 105 ? -11.450 14.427 -13.942 1.00 73.88 105 ASN A O 1
ATOM 814 N N . SER A 1 106 ? -11.224 16.490 -14.802 1.00 74.88 106 SER A N 1
ATOM 815 C CA . SER A 1 106 ? -12.200 16.317 -15.889 1.00 74.88 106 SER A CA 1
ATOM 816 C C . SER A 1 106 ? -11.764 15.318 -16.970 1.00 74.88 106 SER A C 1
ATOM 818 O O . SER A 1 106 ? -12.609 14.851 -17.732 1.00 74.88 106 SER A O 1
ATOM 820 N N . ASP A 1 107 ? -10.477 14.964 -17.008 1.00 87.56 107 ASP A N 1
ATOM 821 C CA . ASP A 1 107 ? -9.884 13.974 -17.912 1.00 87.56 107 ASP A CA 1
ATOM 822 C C . ASP A 1 107 ? -9.415 12.736 -17.126 1.00 87.56 107 ASP A C 1
ATOM 824 O O . ASP A 1 107 ? -8.384 12.145 -17.433 1.00 87.56 107 ASP A O 1
ATOM 828 N N . GLU A 1 108 ? -10.154 12.345 -16.081 1.00 94.00 108 GLU A N 1
ATOM 829 C CA . GLU A 1 108 ? -9.875 11.121 -15.321 1.00 94.00 108 GLU A CA 1
ATOM 830 C C . GLU A 1 108 ? -9.917 9.877 -16.223 1.00 94.00 108 GLU A C 1
ATOM 832 O O . GLU A 1 108 ? -10.851 9.654 -17.004 1.00 94.00 108 GLU A O 1
ATOM 837 N N . GLN A 1 109 ? -8.917 9.012 -16.060 1.00 97.62 109 GLN A N 1
ATOM 838 C CA . GLN A 1 109 ? -8.803 7.768 -16.805 1.00 97.62 109 GLN A CA 1
ATOM 839 C C . GLN A 1 109 ? -9.686 6.652 -16.218 1.00 97.62 109 GLN A C 1
ATOM 841 O O . GLN A 1 109 ? -9.935 6.598 -15.005 1.00 97.62 109 GLN A O 1
ATOM 846 N N . PRO 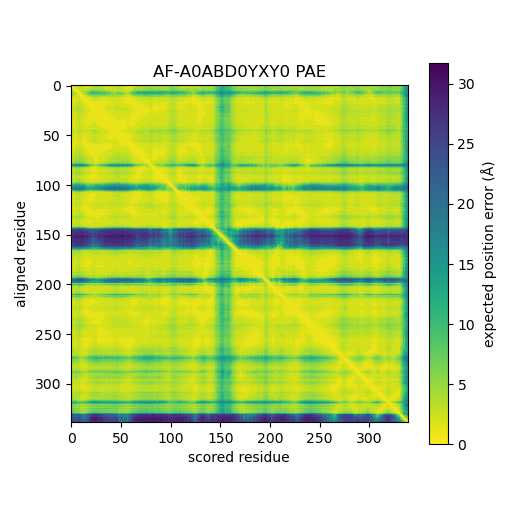A 1 110 ? -10.178 5.716 -17.054 1.00 98.12 110 PRO A N 1
ATOM 847 C CA . PRO A 1 110 ? -11.070 4.651 -16.597 1.00 98.12 110 PRO A CA 1
ATOM 848 C C . PRO A 1 110 ? -10.440 3.751 -15.522 1.00 98.12 110 PRO A C 1
ATOM 850 O O . PRO A 1 110 ? -11.150 3.298 -14.618 1.00 98.12 110 PRO A O 1
ATOM 853 N N . GLU A 1 111 ? -9.128 3.521 -15.581 1.00 98.62 111 GLU A N 1
ATOM 854 C CA . GLU A 1 111 ? -8.371 2.751 -14.592 1.00 98.62 111 GLU A CA 1
ATOM 855 C C . GLU A 1 111 ? -8.357 3.456 -13.229 1.00 98.62 111 GLU A C 1
ATOM 857 O O . GLU A 1 111 ? -8.702 2.851 -12.209 1.00 98.62 111 GLU A O 1
ATOM 862 N N . THR A 1 112 ? -8.054 4.757 -13.215 1.00 98.00 112 THR A N 1
ATOM 863 C CA . THR A 1 112 ? -8.088 5.613 -12.019 1.00 98.00 112 THR A CA 1
ATOM 864 C C . THR A 1 112 ? -9.481 5.612 -11.395 1.00 98.00 112 THR A C 1
ATOM 866 O O . THR A 1 112 ? -9.644 5.333 -10.203 1.00 98.00 112 THR A O 1
ATOM 869 N N . SER A 1 113 ? -10.518 5.804 -12.215 1.00 97.19 113 SER A N 1
ATOM 870 C CA . SER A 1 113 ? -11.914 5.776 -11.773 1.00 97.19 113 SER A CA 1
ATOM 871 C C . SER A 1 113 ? -12.321 4.420 -11.178 1.00 97.19 113 SER A C 1
ATOM 873 O O . SER A 1 113 ? -13.077 4.342 -10.201 1.00 97.19 113 SER A O 1
ATOM 875 N N . ALA A 1 114 ? -11.820 3.313 -11.735 1.00 98.31 114 ALA A N 1
ATOM 876 C CA . ALA A 1 114 ? -12.049 1.976 -11.194 1.00 98.31 114 ALA A CA 1
ATOM 877 C C . ALA A 1 114 ? -11.392 1.794 -9.816 1.00 98.31 114 ALA A C 1
ATOM 879 O O . ALA A 1 114 ? -12.049 1.289 -8.901 1.00 98.31 114 ALA A O 1
ATOM 880 N N . VAL A 1 115 ? -10.150 2.256 -9.632 1.00 98.38 115 VAL A N 1
ATOM 881 C CA . VAL A 1 115 ? -9.462 2.208 -8.330 1.00 98.38 115 VAL A CA 1
ATOM 882 C C . VAL A 1 115 ? -10.175 3.079 -7.300 1.00 98.38 115 VAL A C 1
ATOM 884 O O . VAL A 1 115 ? -10.440 2.604 -6.197 1.00 98.38 115 VAL A O 1
ATOM 887 N N . ARG A 1 116 ? -10.577 4.306 -7.653 1.00 96.81 116 ARG A N 1
ATOM 888 C CA . ARG A 1 116 ? -11.343 5.188 -6.752 1.00 96.81 116 ARG A CA 1
ATOM 889 C C . ARG A 1 116 ? -12.634 4.528 -6.277 1.00 96.81 116 ARG A C 1
ATOM 891 O O . ARG A 1 116 ? -12.895 4.478 -5.076 1.00 96.81 116 ARG A O 1
ATOM 898 N N . ARG A 1 117 ? -13.419 3.959 -7.200 1.00 97.56 117 ARG A N 1
ATOM 899 C CA . ARG A 1 117 ? -14.652 3.227 -6.857 1.00 97.56 117 ARG A CA 1
ATOM 900 C C . ARG A 1 117 ? -14.368 2.024 -5.965 1.00 97.56 117 ARG A C 1
ATOM 902 O O . ARG A 1 117 ? -15.096 1.792 -5.001 1.00 97.56 117 ARG A O 1
ATOM 909 N N . TRP A 1 118 ? -13.303 1.281 -6.252 1.00 98.06 118 TRP A N 1
ATOM 910 C CA . TRP A 1 118 ? -12.901 0.142 -5.437 1.00 98.06 118 TRP A CA 1
ATOM 911 C C . TRP A 1 118 ? -12.537 0.563 -4.009 1.00 98.06 118 TRP A C 1
ATOM 913 O O . TRP A 1 118 ? -13.049 -0.021 -3.053 1.00 98.06 118 TRP A O 1
ATOM 923 N N . MET A 1 119 ? -11.752 1.628 -3.862 1.00 96.38 119 MET A N 1
ATOM 924 C CA . MET A 1 119 ? -11.384 2.213 -2.574 1.00 96.38 119 MET A CA 1
ATOM 925 C C . MET A 1 119 ? -12.584 2.741 -1.781 1.00 96.38 119 MET A C 1
ATOM 927 O O . MET A 1 119 ? -12.669 2.518 -0.580 1.00 96.38 119 MET A O 1
ATOM 931 N N . SER A 1 120 ? -13.561 3.363 -2.443 1.00 94.81 120 SER A N 1
ATOM 932 C CA . SER A 1 120 ? -14.810 3.769 -1.786 1.00 94.81 120 SER A CA 1
ATOM 933 C C . SER A 1 120 ? -15.683 2.584 -1.355 1.00 94.81 120 SER A C 1
ATOM 935 O O . SER A 1 120 ? -16.501 2.725 -0.450 1.00 94.81 120 SER A O 1
ATOM 937 N N . SER A 1 121 ? -15.536 1.420 -1.996 1.00 95.75 121 SER A N 1
ATOM 938 C CA . SER A 1 121 ? -16.337 0.221 -1.706 1.00 95.75 121 SER A CA 1
ATOM 939 C C . SER A 1 121 ? -15.737 -0.691 -0.631 1.00 95.75 121 SER A C 1
ATOM 941 O O . SER A 1 121 ? -16.462 -1.453 0.011 1.00 95.75 121 SER A O 1
ATOM 943 N N . VAL A 1 122 ? -14.418 -0.639 -0.433 1.00 96.12 122 VAL A N 1
ATOM 944 C CA . VAL A 1 122 ? -13.690 -1.498 0.503 1.00 96.12 122 VAL A CA 1
ATOM 945 C C . VAL A 1 122 ? -12.771 -0.641 1.353 1.00 96.12 122 VAL A C 1
ATOM 947 O O . VAL A 1 122 ? -11.880 0.032 0.849 1.00 96.12 122 VAL A O 1
ATOM 950 N N . GLN A 1 123 ? -12.936 -0.738 2.669 1.00 96.38 123 GLN A N 1
ATOM 951 C CA . GLN A 1 123 ? -12.062 -0.055 3.609 1.00 96.38 123 GLN A CA 1
ATOM 952 C C . GLN A 1 123 ? -10.713 -0.776 3.721 1.00 96.38 123 GLN A C 1
ATOM 954 O O . GLN A 1 123 ? -10.557 -1.727 4.497 1.00 96.38 123 GLN A O 1
ATOM 959 N N . PHE A 1 124 ? -9.756 -0.338 2.905 1.00 98.44 124 PHE A N 1
ATOM 960 C CA . PHE A 1 124 ? -8.362 -0.768 2.961 1.00 98.44 124 PHE A CA 1
ATOM 961 C C . PHE A 1 124 ? -7.617 -0.087 4.102 1.00 98.44 124 PHE A C 1
ATOM 963 O O . PHE A 1 124 ? -7.798 1.101 4.347 1.00 98.44 124 PHE A O 1
ATOM 970 N N . VAL A 1 125 ? -6.780 -0.858 4.793 1.00 98.50 125 VAL A N 1
ATOM 971 C CA . VAL A 1 125 ? -5.986 -0.382 5.935 1.00 98.50 125 VAL A CA 1
ATOM 972 C C . VAL A 1 125 ? -4.525 -0.192 5.528 1.00 98.50 125 VAL A C 1
ATOM 974 O O . VAL A 1 125 ? -3.917 0.825 5.852 1.00 98.50 125 VAL A O 1
ATOM 977 N N . LEU A 1 126 ? -3.983 -1.157 4.783 1.00 98.88 126 LEU A N 1
ATOM 978 C CA . LEU A 1 126 ? -2.603 -1.183 4.305 1.00 98.88 126 LEU A CA 1
ATOM 979 C C . LEU A 1 126 ? -2.576 -1.537 2.817 1.00 98.88 126 LEU A C 1
ATOM 981 O O . LEU A 1 126 ? -3.423 -2.295 2.330 1.00 98.88 126 LEU A O 1
ATOM 985 N N . SER A 1 127 ? -1.606 -0.991 2.095 1.00 98.94 127 SER A N 1
ATOM 986 C CA . SER A 1 127 ? -1.458 -1.189 0.664 1.00 98.94 127 SER A CA 1
ATOM 987 C C . SER A 1 127 ? -0.010 -1.087 0.202 1.00 98.94 127 SER A C 1
ATOM 989 O O . SER A 1 127 ? 0.820 -0.461 0.861 1.00 98.94 127 SER A O 1
ATOM 991 N N . ALA A 1 128 ? 0.276 -1.655 -0.963 1.00 98.88 128 ALA A N 1
ATOM 992 C CA . ALA A 1 128 ? 1.487 -1.346 -1.704 1.00 98.88 128 ALA A CA 1
ATOM 993 C C . ALA A 1 128 ? 1.258 -1.399 -3.220 1.00 98.88 128 ALA A C 1
ATOM 995 O O . ALA A 1 128 ? 0.578 -2.302 -3.718 1.00 98.88 128 ALA A O 1
ATOM 996 N N . SER A 1 129 ? 1.864 -0.452 -3.938 1.00 98.75 129 SER A N 1
ATOM 997 C CA . SER A 1 129 ? 1.965 -0.448 -5.400 1.00 98.75 129 SER A CA 1
ATOM 998 C C . SER A 1 129 ? 3.366 -0.887 -5.823 1.00 98.75 129 SER A C 1
ATOM 1000 O O . SER A 1 129 ? 4.356 -0.326 -5.353 1.00 98.75 129 SER A O 1
ATOM 1002 N N . LEU A 1 130 ? 3.470 -1.898 -6.685 1.00 98.81 130 LEU A N 1
ATOM 1003 C CA . LEU A 1 130 ? 4.738 -2.469 -7.142 1.00 98.81 130 LEU A CA 1
ATOM 1004 C C . LEU A 1 130 ? 5.146 -1.861 -8.491 1.00 98.81 130 LEU A C 1
ATOM 1006 O O . LEU A 1 130 ? 4.404 -1.937 -9.475 1.00 98.81 130 LEU A O 1
ATOM 1010 N N . HIS A 1 131 ? 6.361 -1.324 -8.522 1.00 98.56 131 HIS A N 1
ATOM 1011 C CA . HIS A 1 131 ? 6.977 -0.581 -9.617 1.00 98.56 131 HIS A CA 1
ATOM 1012 C C . HIS A 1 131 ? 8.373 -1.105 -9.965 1.00 98.56 131 HIS A C 1
ATOM 1014 O O . HIS A 1 131 ? 8.930 -1.986 -9.302 1.00 98.56 131 HIS A O 1
ATOM 1020 N N . SER A 1 132 ? 8.951 -0.578 -11.042 1.00 97.12 132 SER A N 1
ATOM 1021 C CA . SER A 1 132 ? 10.323 -0.885 -11.452 1.00 97.12 132 SER A CA 1
ATOM 1022 C C . SER A 1 132 ? 11.013 0.322 -12.091 1.00 97.12 132 SER A C 1
ATOM 1024 O O . SER A 1 132 ? 10.381 1.290 -12.515 1.00 97.12 132 SER A O 1
ATOM 1026 N N . GLY A 1 133 ? 12.335 0.239 -12.202 1.00 94.88 133 GLY A N 1
ATOM 1027 C CA . GLY A 1 133 ? 13.215 1.322 -12.638 1.00 94.88 133 GLY A CA 1
ATOM 1028 C C . GLY A 1 133 ? 14.147 1.831 -11.539 1.00 94.88 133 GLY A C 1
ATOM 1029 O O . GLY A 1 133 ? 14.985 2.674 -11.827 1.00 94.88 133 GLY A O 1
ATOM 1030 N N . ALA A 1 134 ? 14.003 1.328 -10.311 1.00 95.56 134 ALA A N 1
ATOM 1031 C CA . ALA A 1 134 ? 14.860 1.613 -9.165 1.00 95.56 134 ALA A CA 1
ATOM 1032 C C . ALA A 1 134 ? 14.804 0.445 -8.157 1.00 95.56 134 ALA A C 1
ATOM 1034 O O . ALA A 1 134 ? 14.027 -0.501 -8.324 1.00 95.56 134 ALA A O 1
ATOM 1035 N N . LEU A 1 135 ? 15.611 0.528 -7.098 1.00 96.62 135 LEU A N 1
ATOM 1036 C CA . LEU A 1 135 ? 15.558 -0.355 -5.930 1.00 96.62 135 LEU A CA 1
ATOM 1037 C C . LEU A 1 135 ? 15.448 0.489 -4.661 1.00 96.62 135 LEU A C 1
ATOM 1039 O O . LEU A 1 135 ? 16.456 0.948 -4.127 1.00 96.62 135 LEU A O 1
ATOM 1043 N N . VAL A 1 136 ? 14.213 0.736 -4.224 1.00 97.75 136 VAL A N 1
ATOM 1044 C CA . VAL A 1 136 ? 13.892 1.573 -3.060 1.00 97.75 136 VAL A CA 1
ATOM 1045 C C . VAL A 1 136 ? 12.438 1.385 -2.632 1.00 97.75 136 VAL A C 1
ATOM 1047 O O . VAL A 1 136 ? 11.565 1.095 -3.451 1.00 97.75 136 VAL A O 1
ATOM 1050 N N . VAL A 1 137 ? 12.152 1.595 -1.352 1.00 98.62 137 VAL A N 1
ATOM 1051 C CA . VAL A 1 137 ? 10.782 1.773 -0.864 1.00 98.62 137 VAL A CA 1
ATOM 1052 C C . VAL A 1 137 ? 10.496 3.258 -0.685 1.00 98.62 137 VAL A C 1
ATOM 1054 O O . VAL A 1 137 ? 11.067 3.905 0.195 1.00 98.62 137 VAL A O 1
ATOM 1057 N N . SER A 1 138 ? 9.613 3.792 -1.523 1.00 98.31 138 SER A N 1
ATOM 1058 C CA . SER A 1 138 ? 9.138 5.169 -1.417 1.00 98.31 138 SER A CA 1
ATOM 1059 C C . SER A 1 138 ? 7.894 5.231 -0.533 1.00 98.31 138 SER A C 1
ATOM 1061 O O . SER A 1 138 ? 7.009 4.376 -0.634 1.00 98.31 138 SER A O 1
ATOM 1063 N N . TYR A 1 139 ? 7.847 6.223 0.352 1.00 98.62 139 TYR A N 1
ATOM 1064 C CA . TYR A 1 139 ? 6.725 6.464 1.257 1.00 98.62 139 TYR A CA 1
ATOM 1065 C C . TYR A 1 139 ? 6.222 7.912 1.162 1.00 98.62 139 TYR A C 1
ATOM 1067 O O . TYR A 1 139 ? 6.983 8.794 0.752 1.00 98.62 139 TYR A O 1
ATOM 1075 N N . PRO A 1 140 ? 4.956 8.175 1.542 1.00 97.69 140 PRO A N 1
ATOM 1076 C CA . PRO A 1 140 ? 4.350 9.479 1.331 1.00 97.69 140 PRO A CA 1
ATOM 1077 C C . PRO A 1 140 ? 4.981 10.590 2.186 1.00 97.69 140 PRO A C 1
ATOM 1079 O O . PRO A 1 140 ? 5.606 10.334 3.215 1.00 97.69 140 PRO A O 1
ATOM 1082 N N . PHE A 1 141 ? 4.756 11.851 1.828 1.00 94.81 141 PHE A N 1
ATOM 1083 C CA . PHE A 1 141 ? 4.055 12.279 0.611 1.00 94.81 141 PHE A CA 1
ATOM 1084 C C . PHE A 1 141 ? 4.958 12.252 -0.621 1.00 94.81 141 PHE A C 1
ATOM 1086 O O . PHE A 1 141 ? 6.153 12.526 -0.523 1.00 94.81 141 PHE A O 1
ATOM 1093 N N . ASP A 1 142 ? 4.366 11.949 -1.775 1.00 92.94 142 ASP A N 1
ATOM 1094 C CA . ASP A 1 142 ? 4.991 12.173 -3.079 1.00 92.94 142 ASP A CA 1
ATOM 1095 C C . ASP A 1 142 ? 4.872 13.642 -3.513 1.00 92.94 142 ASP A C 1
ATOM 1097 O O . ASP A 1 142 ? 5.769 14.189 -4.164 1.00 92.94 142 ASP A O 1
ATOM 1101 N N . ALA A 1 143 ? 3.771 14.296 -3.134 1.00 86.88 143 ALA A N 1
ATOM 1102 C CA . ALA A 1 143 ? 3.572 15.712 -3.385 1.00 86.88 143 ALA A CA 1
ATOM 1103 C C . ALA A 1 143 ? 4.422 16.562 -2.419 1.00 86.88 143 ALA A C 1
ATOM 1105 O O . ALA A 1 143 ? 4.408 16.324 -1.204 1.00 86.88 143 ALA A O 1
ATOM 1106 N N . PRO A 1 144 ? 5.140 17.582 -2.920 1.00 79.06 144 PRO A N 1
ATOM 1107 C CA . PRO A 1 144 ? 5.870 18.528 -2.076 1.00 79.06 144 PRO A CA 1
ATOM 1108 C C . PRO A 1 144 ? 4.913 19.375 -1.218 1.00 79.06 144 PRO A C 1
ATOM 1110 O O . PRO A 1 144 ? 3.706 19.434 -1.463 1.00 79.06 144 PRO A O 1
ATOM 1113 N N . THR A 1 145 ? 5.447 20.041 -0.192 1.00 71.31 145 THR A N 1
ATOM 1114 C CA . THR A 1 145 ? 4.652 20.904 0.693 1.00 71.31 145 THR A CA 1
ATOM 1115 C C . THR A 1 145 ? 4.105 22.126 -0.058 1.00 71.31 145 THR A C 1
ATOM 1117 O O . THR A 1 145 ? 4.789 22.729 -0.885 1.00 71.31 145 THR A O 1
ATOM 1120 N N . GLU A 1 146 ? 2.852 22.500 0.240 1.00 54.44 146 GLU A N 1
ATOM 1121 C CA . GLU A 1 146 ? 2.067 23.490 -0.522 1.00 54.44 146 GLU A CA 1
ATOM 1122 C C . GLU A 1 146 ? 2.779 24.843 -0.711 1.00 54.44 146 GLU A C 1
ATOM 1124 O O . GLU A 1 146 ? 2.623 25.463 -1.756 1.00 54.44 146 GLU A O 1
ATOM 1129 N N . HIS A 1 147 ? 3.621 25.294 0.225 1.00 50.19 147 HIS A N 1
ATOM 1130 C CA . HIS A 1 147 ? 4.310 26.587 0.096 1.00 50.19 147 HIS A CA 1
ATOM 1131 C C . HIS A 1 147 ? 5.329 26.680 -1.048 1.00 50.19 147 HIS A C 1
ATOM 1133 O O . HIS A 1 147 ? 5.620 27.792 -1.469 1.00 50.19 147 HIS A O 1
ATOM 1139 N N . HIS A 1 148 ? 5.827 25.569 -1.599 1.00 49.62 148 HIS A N 1
ATOM 1140 C CA . HIS A 1 148 ? 6.818 25.627 -2.682 1.00 49.62 148 HIS A CA 1
ATOM 1141 C C . HIS A 1 148 ? 6.231 25.482 -4.094 1.00 49.62 148 HIS A C 1
ATOM 1143 O O . HIS A 1 148 ? 6.916 25.806 -5.056 1.00 49.62 148 HIS A O 1
ATOM 1149 N N . CYS A 1 149 ? 4.970 25.056 -4.236 1.00 49.97 149 CYS A N 1
ATOM 1150 C CA . CYS A 1 149 ? 4.318 24.908 -5.549 1.00 49.97 149 CYS A CA 1
ATOM 1151 C C . CYS A 1 149 ? 3.230 25.951 -5.835 1.00 49.97 149 CYS A C 1
ATOM 1153 O O . CYS A 1 149 ? 2.610 25.904 -6.895 1.00 49.97 149 CYS A O 1
ATOM 1155 N N . LEU A 1 150 ? 2.976 26.869 -4.896 1.00 45.38 150 LEU A N 1
ATOM 1156 C CA . LEU A 1 150 ? 1.975 27.929 -5.046 1.00 45.38 150 LEU A CA 1
ATOM 1157 C C . LEU A 1 150 ? 2.509 29.174 -5.769 1.00 45.38 150 LEU A C 1
ATOM 1159 O O . LEU A 1 150 ? 1.702 29.918 -6.319 1.00 45.38 150 LEU A O 1
ATOM 1163 N N . GLU A 1 151 ? 3.826 29.399 -5.792 1.00 46.72 151 GLU A N 1
ATOM 1164 C CA . GLU A 1 151 ? 4.407 30.581 -6.450 1.00 46.72 151 GLU A CA 1
ATOM 1165 C C . GLU A 1 151 ? 4.659 30.362 -7.951 1.00 46.72 151 GLU A C 1
ATOM 1167 O O . GLU A 1 151 ? 4.440 31.286 -8.725 1.00 46.72 151 GLU A O 1
ATOM 1172 N N . ASP A 1 152 ? 4.969 29.132 -8.383 1.00 44.44 152 ASP A N 1
ATOM 1173 C CA . ASP A 1 152 ? 5.127 28.772 -9.800 1.00 44.44 152 ASP A CA 1
ATOM 1174 C C . ASP A 1 152 ? 4.570 27.363 -10.081 1.00 44.44 152 ASP A C 1
ATOM 1176 O O . ASP A 1 152 ? 5.288 26.360 -10.138 1.00 44.44 152 ASP A O 1
ATOM 1180 N N . MET A 1 153 ? 3.248 27.271 -10.289 1.00 47.56 153 MET A N 1
ATOM 1181 C CA . MET A 1 153 ? 2.547 26.007 -10.596 1.00 47.56 153 MET A CA 1
ATOM 1182 C C . MET A 1 153 ? 3.107 25.261 -11.825 1.00 47.56 153 MET A C 1
ATOM 1184 O O . MET A 1 153 ? 2.847 24.070 -11.988 1.00 47.56 153 MET A O 1
ATOM 1188 N N . GLY A 1 154 ? 3.876 25.934 -12.688 1.00 48.53 154 GLY A N 1
ATOM 1189 C CA . GLY A 1 154 ? 4.513 25.327 -13.855 1.00 48.53 154 GLY A CA 1
ATOM 1190 C C . GLY A 1 154 ? 5.703 24.419 -13.529 1.00 48.53 154 GLY A C 1
ATOM 1191 O O . GLY A 1 154 ? 5.921 23.451 -14.251 1.00 48.53 154 GLY A O 1
ATOM 1192 N N . GLU A 1 155 ? 6.453 24.670 -12.450 1.00 45.91 155 GLU A N 1
ATOM 1193 C CA . GLU A 1 155 ? 7.735 23.984 -12.214 1.00 45.91 155 GLU A CA 1
ATOM 1194 C C . GLU A 1 155 ? 7.601 22.672 -11.425 1.00 45.91 155 GLU A C 1
ATOM 1196 O O . GLU A 1 155 ? 8.292 21.700 -11.735 1.00 45.91 155 GLU A O 1
ATOM 1201 N N . CYS A 1 156 ? 6.666 22.581 -10.469 1.00 49.34 156 CYS A N 1
ATOM 1202 C CA . CYS A 1 156 ? 6.406 21.334 -9.728 1.00 49.34 156 CYS A CA 1
ATOM 1203 C C . CYS A 1 156 ? 5.714 20.248 -10.574 1.00 49.34 156 CYS A C 1
ATOM 1205 O O . CYS A 1 156 ? 5.780 19.066 -10.236 1.00 49.34 156 CYS A O 1
ATOM 1207 N N . LEU A 1 157 ? 5.028 20.634 -11.655 1.00 47.44 157 LEU A N 1
ATOM 1208 C CA . LEU A 1 157 ? 4.357 19.703 -12.571 1.00 47.44 157 LEU A CA 1
ATOM 1209 C C . LEU A 1 157 ? 5.315 19.134 -13.630 1.00 47.44 157 LEU A C 1
ATOM 1211 O O . LEU A 1 157 ? 5.004 18.121 -14.261 1.00 47.44 157 LEU A O 1
ATOM 1215 N N . VAL A 1 158 ? 6.495 19.742 -13.812 1.00 47.72 158 VAL A N 1
ATOM 1216 C CA . VAL A 1 158 ? 7.542 19.195 -14.676 1.00 47.72 158 VAL A CA 1
ATOM 1217 C C . VAL A 1 158 ? 8.373 18.210 -13.870 1.00 47.72 158 VAL A C 1
ATOM 1219 O O . VAL A 1 158 ? 9.290 18.541 -13.120 1.00 47.72 158 VAL A O 1
ATOM 1222 N N . ALA A 1 159 ? 8.022 16.953 -14.070 1.00 45.91 159 ALA A N 1
ATOM 1223 C CA . ALA A 1 159 ? 8.644 15.794 -13.479 1.00 45.91 159 ALA A CA 1
ATOM 1224 C C . ALA A 1 159 ? 10.188 15.830 -13.693 1.00 45.91 159 ALA A C 1
ATOM 1226 O O . ALA A 1 159 ? 10.684 15.583 -14.793 1.00 45.91 159 ALA A O 1
ATOM 1227 N N . GLY A 1 160 ? 10.959 16.133 -12.636 1.00 47.00 160 GLY A N 1
ATOM 1228 C CA . GLY A 1 160 ? 12.431 16.232 -12.661 1.00 47.00 160 GLY A CA 1
ATOM 1229 C C . GLY A 1 160 ? 13.021 17.648 -12.773 1.00 47.00 160 GLY A C 1
ATOM 1230 O O . GLY A 1 160 ? 14.244 17.772 -12.808 1.00 47.00 160 GLY A O 1
ATOM 1231 N N . SER A 1 161 ? 12.192 18.699 -12.800 1.00 48.12 161 SER A N 1
ATOM 1232 C CA . SER A 1 161 ? 12.640 20.104 -12.839 1.00 48.12 161 SER A CA 1
ATOM 1233 C C . SER A 1 161 ? 13.046 20.657 -11.469 1.00 48.12 161 SER A C 1
ATOM 1235 O O . SER A 1 161 ? 13.769 21.646 -11.395 1.00 48.12 161 SER A O 1
ATOM 1237 N N . TRP A 1 162 ? 12.613 20.010 -10.385 1.00 54.09 162 TRP A N 1
ATOM 1238 C CA . TRP A 1 162 ? 12.867 20.442 -9.013 1.00 54.09 162 TRP A CA 1
ATOM 1239 C C . TRP A 1 162 ? 13.402 19.295 -8.158 1.00 54.09 162 TRP A C 1
ATOM 1241 O O . TRP A 1 162 ? 12.877 18.182 -8.181 1.00 54.09 162 TRP A O 1
ATOM 1251 N N . ARG A 1 163 ? 14.443 19.581 -7.369 1.00 59.41 163 ARG A N 1
ATOM 1252 C CA . ARG A 1 163 ? 14.886 18.719 -6.268 1.00 59.41 163 ARG A CA 1
ATOM 1253 C C . ARG A 1 163 ? 14.353 19.313 -4.977 1.00 59.41 163 ARG A C 1
ATOM 1255 O O . ARG A 1 163 ? 14.807 20.382 -4.573 1.00 59.41 163 ARG A O 1
ATOM 1262 N N . ALA A 1 164 ? 13.408 18.629 -4.339 1.00 66.75 164 ALA A N 1
ATOM 1263 C CA . ALA A 1 164 ? 13.022 18.997 -2.987 1.00 66.75 164 ALA A CA 1
ATOM 1264 C C . ALA A 1 164 ? 14.257 18.916 -2.077 1.00 66.75 164 ALA A C 1
ATOM 1266 O O . ALA A 1 164 ? 15.056 17.984 -2.163 1.00 66.75 164 ALA A O 1
ATOM 1267 N N . THR A 1 165 ? 14.439 19.925 -1.231 1.00 71.56 165 THR A N 1
ATOM 1268 C CA . THR A 1 165 ? 15.532 19.970 -0.249 1.00 71.56 165 THR A CA 1
ATOM 1269 C C . THR A 1 165 ? 15.108 19.407 1.106 1.00 71.56 165 THR A C 1
ATOM 1271 O O . THR A 1 165 ? 15.954 19.167 1.965 1.00 71.56 165 THR A O 1
ATOM 1274 N N . THR A 1 166 ? 13.807 19.181 1.295 1.00 81.19 166 THR A N 1
ATOM 1275 C CA . THR A 1 166 ? 13.189 18.692 2.527 1.00 81.19 166 THR A CA 1
ATOM 1276 C C . THR A 1 166 ? 12.130 17.634 2.217 1.00 81.19 166 THR A C 1
ATOM 1278 O O . THR A 1 166 ? 11.572 17.585 1.121 1.00 81.19 166 THR A O 1
ATOM 1281 N N . GLU A 1 167 ? 11.871 16.756 3.184 1.00 90.88 167 GLU A N 1
ATOM 1282 C CA . GLU A 1 167 ? 10.828 15.735 3.078 1.00 90.88 167 GLU A CA 1
ATOM 1283 C C . GLU A 1 167 ? 9.430 16.353 3.224 1.00 90.88 167 GLU A C 1
ATOM 1285 O O . GLU A 1 167 ? 9.209 17.252 4.040 1.00 90.88 167 GLU A O 1
ATOM 1290 N N . SER A 1 168 ? 8.462 15.816 2.480 1.00 91.50 168 SER A N 1
ATOM 1291 C CA . SER A 1 168 ? 7.042 16.128 2.657 1.00 91.50 168 SER A CA 1
ATOM 1292 C C . SER A 1 168 ? 6.416 15.083 3.578 1.00 91.50 168 SER A C 1
ATOM 1294 O O . SER A 1 168 ? 6.091 13.974 3.156 1.00 91.50 168 SER A O 1
ATOM 1296 N N . ILE A 1 169 ? 6.322 15.403 4.868 1.00 93.88 169 ILE A N 1
ATOM 1297 C CA . ILE A 1 169 ? 6.010 14.429 5.924 1.00 93.88 169 ILE A CA 1
ATOM 1298 C C . ILE A 1 169 ? 4.505 14.257 6.157 1.00 93.88 169 ILE A C 1
ATOM 1300 O O . ILE A 1 169 ? 3.725 15.213 6.123 1.00 93.88 169 ILE A O 1
ATOM 1304 N N . THR A 1 170 ? 4.086 13.027 6.461 1.00 95.94 170 THR A N 1
ATOM 1305 C CA . THR A 1 170 ? 2.705 12.735 6.873 1.00 95.94 170 THR A CA 1
ATOM 1306 C C . THR A 1 170 ? 2.535 12.829 8.391 1.00 95.94 170 THR A C 1
ATOM 1308 O O . THR A 1 170 ? 3.501 12.837 9.149 1.00 95.94 170 THR A O 1
ATOM 1311 N N . GLY A 1 171 ? 1.287 12.849 8.867 1.00 97.19 171 GLY A N 1
ATOM 1312 C CA . GLY A 1 171 ? 1.016 12.686 10.299 1.00 97.19 171 GLY A CA 1
ATOM 1313 C C . GLY A 1 171 ? 1.352 11.293 10.846 1.00 97.19 171 GLY A C 1
ATOM 1314 O O . GLY A 1 171 ? 1.595 11.159 12.043 1.00 97.19 171 GLY A O 1
ATOM 1315 N N . ASP A 1 172 ? 1.380 10.268 9.987 1.00 98.31 172 ASP A N 1
ATOM 1316 C CA . ASP A 1 172 ? 1.732 8.877 10.309 1.00 98.31 172 ASP A CA 1
ATOM 1317 C C . ASP A 1 172 ? 3.158 8.517 9.808 1.00 98.31 172 ASP A C 1
ATOM 1319 O O . ASP A 1 172 ? 3.434 7.362 9.485 1.00 98.31 172 ASP A O 1
ATOM 1323 N N . ASP A 1 173 ? 4.073 9.497 9.724 1.00 98.31 173 ASP A N 1
ATOM 1324 C CA . ASP A 1 173 ? 5.437 9.336 9.176 1.00 98.31 173 ASP A CA 1
ATOM 1325 C C . ASP A 1 173 ? 6.246 8.237 9.881 1.00 98.31 173 ASP A C 1
ATOM 1327 O O . ASP A 1 173 ? 6.923 7.439 9.236 1.00 98.31 173 ASP A O 1
ATOM 1331 N N . ASP A 1 174 ? 6.106 8.123 11.202 1.00 97.94 174 ASP A N 1
ATOM 1332 C CA . ASP A 1 174 ? 6.741 7.068 11.993 1.00 97.94 174 ASP A CA 1
ATOM 1333 C C . ASP A 1 174 ? 6.309 5.663 11.544 1.00 97.94 174 ASP A C 1
ATOM 1335 O O . ASP A 1 174 ? 7.141 4.767 11.387 1.00 97.94 174 ASP A O 1
ATOM 1339 N N . VAL A 1 175 ? 5.012 5.477 11.285 1.00 98.38 175 VAL A N 1
ATOM 1340 C CA . VAL A 1 175 ? 4.450 4.218 10.791 1.00 98.38 175 VAL A CA 1
ATOM 1341 C C . VAL A 1 175 ? 4.922 3.961 9.362 1.00 98.38 175 VAL A C 1
ATOM 1343 O O . VAL A 1 175 ? 5.337 2.845 9.063 1.00 98.38 175 VAL A O 1
ATOM 1346 N N . PHE A 1 176 ? 4.922 4.968 8.486 1.00 98.81 176 PHE A N 1
ATOM 1347 C CA . PHE A 1 176 ? 5.412 4.806 7.115 1.00 98.81 176 PHE A CA 1
ATOM 1348 C C . PHE A 1 176 ? 6.887 4.413 7.057 1.00 98.81 176 PHE A C 1
ATOM 1350 O O . PHE A 1 176 ? 7.230 3.461 6.356 1.00 98.81 176 PHE A O 1
ATOM 1357 N N . ARG A 1 177 ? 7.751 5.066 7.841 1.00 98.62 177 ARG A N 1
ATOM 1358 C CA . ARG A 1 177 ? 9.167 4.691 7.947 1.00 98.62 177 ARG A CA 1
ATOM 1359 C C . ARG A 1 177 ? 9.343 3.282 8.480 1.00 98.62 177 ARG A C 1
ATOM 1361 O O . ARG A 1 177 ? 10.184 2.553 7.960 1.00 98.62 177 ARG A O 1
ATOM 1368 N N . HIS A 1 178 ? 8.556 2.880 9.479 1.00 98.38 178 HIS A N 1
ATOM 1369 C CA . HIS A 1 178 ? 8.569 1.507 9.987 1.00 98.38 178 HIS A CA 1
ATOM 1370 C C . HIS A 1 178 ? 8.205 0.500 8.892 1.00 98.38 178 HIS A C 1
ATOM 1372 O O . HIS A 1 178 ? 8.963 -0.437 8.653 1.00 98.38 178 HIS A O 1
ATOM 1378 N N . LEU A 1 179 ? 7.094 0.715 8.182 1.00 98.81 179 LEU A N 1
ATOM 1379 C CA . LEU A 1 179 ? 6.638 -0.168 7.104 1.00 98.81 179 LEU A CA 1
ATOM 1380 C C . LEU A 1 179 ? 7.659 -0.238 5.955 1.00 98.81 179 LEU A C 1
ATOM 1382 O O . LEU A 1 179 ? 7.976 -1.327 5.472 1.00 98.81 179 LEU A O 1
ATOM 1386 N N . ALA A 1 180 ? 8.216 0.907 5.551 1.00 98.81 180 ALA A N 1
ATOM 1387 C CA . ALA A 1 180 ? 9.229 0.983 4.504 1.00 98.81 180 ALA A CA 1
ATOM 1388 C C . ALA A 1 180 ? 10.523 0.264 4.911 1.00 98.81 180 ALA A C 1
ATOM 1390 O O . ALA A 1 180 ? 11.072 -0.527 4.143 1.00 98.81 180 ALA A O 1
ATOM 1391 N N . THR A 1 181 ? 10.975 0.486 6.149 1.00 98.69 181 THR A N 1
ATOM 1392 C CA . THR A 1 181 ? 12.165 -0.164 6.715 1.00 98.69 181 THR A CA 1
ATOM 1393 C C . THR A 1 181 ? 11.964 -1.671 6.839 1.00 98.69 181 THR A C 1
ATOM 1395 O O . THR A 1 181 ? 12.875 -2.433 6.525 1.00 98.69 181 THR A O 1
ATOM 1398 N N . LEU A 1 182 ? 10.776 -2.127 7.252 1.00 98.56 182 LEU A N 1
ATOM 1399 C CA . LEU A 1 182 ? 10.448 -3.550 7.334 1.00 98.56 182 LEU A CA 1
ATOM 1400 C C . LEU A 1 182 ? 10.590 -4.225 5.968 1.00 98.56 182 LEU A C 1
ATOM 1402 O O . LEU A 1 182 ? 11.215 -5.283 5.883 1.00 98.56 182 LEU A O 1
ATOM 1406 N N . TYR A 1 183 ? 10.029 -3.624 4.915 1.00 98.75 183 TYR A N 1
ATOM 1407 C CA . TYR A 1 183 ? 10.142 -4.175 3.568 1.00 98.75 183 TYR A CA 1
ATOM 1408 C C . TYR A 1 183 ? 11.599 -4.183 3.096 1.00 98.75 183 TYR A C 1
ATOM 1410 O O . TYR A 1 183 ? 12.097 -5.226 2.675 1.00 98.75 183 TYR A O 1
ATOM 1418 N N . SER A 1 184 ? 12.296 -3.049 3.229 1.00 98.44 184 SER A N 1
ATOM 1419 C CA . SER A 1 184 ? 13.702 -2.905 2.836 1.00 98.44 184 SER A CA 1
ATOM 1420 C C . SER A 1 184 ? 14.606 -3.934 3.526 1.00 98.44 184 SER A C 1
ATOM 1422 O O . SER A 1 184 ? 15.343 -4.654 2.861 1.00 98.44 184 SER A O 1
ATOM 1424 N N . ASN A 1 185 ? 14.479 -4.107 4.846 1.00 97.81 185 ASN A N 1
ATOM 1425 C CA . ASN A 1 185 ? 15.298 -5.047 5.620 1.00 97.81 185 ASN A CA 1
ATOM 1426 C C . ASN A 1 185 ? 15.016 -6.523 5.302 1.00 97.81 185 ASN A C 1
ATOM 1428 O O . ASN A 1 185 ? 15.859 -7.376 5.572 1.00 97.81 185 ASN A O 1
ATOM 1432 N N . ASN A 1 186 ? 13.835 -6.844 4.764 1.00 98.38 186 ASN A N 1
ATOM 1433 C CA . ASN A 1 186 ? 13.479 -8.204 4.353 1.00 98.38 186 ASN A CA 1
ATOM 1434 C C . ASN A 1 186 ? 13.716 -8.456 2.855 1.00 98.38 186 ASN A C 1
ATOM 1436 O O . ASN A 1 186 ? 13.398 -9.545 2.378 1.00 98.38 186 ASN A O 1
ATOM 1440 N N . ASN A 1 187 ? 14.277 -7.486 2.126 1.00 98.19 187 ASN A N 1
ATOM 1441 C CA . ASN A 1 187 ? 14.683 -7.632 0.735 1.00 98.19 187 ASN A CA 1
ATOM 1442 C C . ASN A 1 187 ? 16.211 -7.443 0.615 1.00 98.19 187 ASN A C 1
ATOM 1444 O O . ASN A 1 187 ? 16.720 -6.359 0.891 1.00 98.19 187 ASN A O 1
ATOM 1448 N N . PRO A 1 188 ? 16.974 -8.453 0.159 1.00 96.50 188 PRO A N 1
ATOM 1449 C CA . PRO A 1 188 ? 18.438 -8.386 0.138 1.00 96.50 188 PRO A CA 1
ATOM 1450 C C . PRO A 1 188 ? 19.008 -7.401 -0.899 1.00 96.50 188 PRO A C 1
ATOM 1452 O O . PRO A 1 188 ? 20.193 -7.072 -0.841 1.00 96.50 188 PRO A O 1
ATOM 1455 N N . ARG A 1 189 ? 18.205 -6.940 -1.866 1.00 95.25 189 ARG A N 1
ATOM 1456 C CA . ARG A 1 189 ? 18.640 -6.049 -2.952 1.00 95.25 189 ARG A CA 1
ATOM 1457 C C . ARG A 1 189 ? 18.291 -4.589 -2.708 1.00 95.25 189 ARG A C 1
ATOM 1459 O O . ARG A 1 189 ? 19.077 -3.733 -3.101 1.00 95.25 189 ARG A O 1
ATOM 1466 N N . ILE A 1 190 ? 17.161 -4.296 -2.064 1.00 96.25 190 ILE A N 1
ATOM 1467 C CA . ILE A 1 190 ? 16.677 -2.918 -1.867 1.00 96.25 190 ILE A CA 1
ATOM 1468 C C . ILE A 1 190 ? 17.722 -2.014 -1.180 1.00 96.25 190 ILE A C 1
ATOM 1470 O O . ILE A 1 190 ? 18.015 -0.953 -1.730 1.00 96.25 190 ILE A O 1
ATOM 1474 N N . PRO A 1 191 ? 18.378 -2.413 -0.069 1.00 94.19 191 PRO A N 1
ATOM 1475 C CA . PRO A 1 191 ? 19.413 -1.585 0.560 1.00 94.19 191 PRO A CA 1
ATOM 1476 C C . PRO A 1 191 ? 20.646 -1.329 -0.320 1.00 94.19 191 PRO A C 1
ATOM 1478 O O . PRO A 1 191 ? 21.412 -0.406 -0.050 1.00 94.19 191 PRO A O 1
ATOM 1481 N N . LEU A 1 192 ? 20.868 -2.154 -1.350 1.00 92.44 192 LEU A N 1
ATOM 1482 C CA . LEU A 1 192 ? 22.016 -2.037 -2.249 1.00 92.44 192 LEU A CA 1
ATOM 1483 C C . LEU A 1 192 ? 21.785 -1.012 -3.368 1.00 92.44 192 LEU A C 1
ATOM 1485 O O . LEU A 1 192 ? 22.763 -0.532 -3.942 1.00 92.44 192 LEU A O 1
ATOM 1489 N N . GLY A 1 193 ? 20.526 -0.675 -3.667 1.00 92.06 193 GLY A N 1
ATOM 1490 C CA . GLY A 1 193 ? 20.163 0.256 -4.733 1.00 92.06 193 GLY A CA 1
ATOM 1491 C C . GLY A 1 193 ? 20.552 -0.217 -6.141 1.00 92.06 193 GLY A C 1
ATOM 1492 O O . GLY A 1 193 ? 20.965 -1.362 -6.368 1.00 92.06 193 GLY A O 1
ATOM 1493 N N . CYS A 1 194 ? 20.415 0.689 -7.112 1.00 90.69 194 CYS A N 1
ATOM 1494 C CA . CYS A 1 194 ? 20.780 0.451 -8.507 1.00 90.69 194 CYS A CA 1
ATOM 1495 C C . CYS A 1 194 ? 22.156 1.054 -8.818 1.00 90.69 194 CYS A C 1
ATOM 1497 O O . CYS A 1 194 ? 22.303 2.233 -9.136 1.00 90.69 194 CYS A O 1
ATOM 1499 N N . GLY A 1 195 ? 23.197 0.223 -8.739 1.00 80.69 195 GLY A N 1
ATOM 1500 C CA . GLY A 1 195 ? 24.567 0.648 -9.032 1.00 80.69 195 GLY A CA 1
ATOM 1501 C C . GLY A 1 195 ? 25.112 1.668 -8.023 1.00 80.69 195 GLY A C 1
ATOM 1502 O O . GLY A 1 195 ? 24.684 1.723 -6.875 1.00 80.69 195 GLY A O 1
ATOM 1503 N N . GLN A 1 196 ? 26.118 2.455 -8.422 1.00 64.94 196 GLN A N 1
ATOM 1504 C CA . GLN A 1 196 ? 26.817 3.352 -7.488 1.00 64.94 196 GLN A CA 1
ATOM 1505 C C . GLN A 1 196 ? 26.151 4.723 -7.290 1.00 64.94 196 GLN A C 1
ATOM 1507 O O . GLN A 1 196 ? 26.447 5.383 -6.294 1.00 64.94 196 GLN A O 1
ATOM 1512 N N . HIS A 1 197 ? 25.280 5.151 -8.210 1.00 65.75 197 HIS A N 1
ATOM 1513 C CA . HIS A 1 197 ? 24.748 6.520 -8.254 1.00 65.75 197 HIS A CA 1
ATOM 1514 C C . HIS A 1 197 ? 23.368 6.684 -7.602 1.00 65.75 197 HIS A C 1
ATOM 1516 O O . HIS A 1 197 ? 23.013 7.799 -7.230 1.00 65.75 197 HIS A O 1
ATOM 1522 N N . GLU A 1 198 ? 22.620 5.597 -7.404 1.00 70.06 198 GLU A N 1
ATOM 1523 C CA . GLU A 1 198 ? 21.325 5.603 -6.715 1.00 70.06 198 GLU A CA 1
ATOM 1524 C C . GLU A 1 198 ? 21.442 4.859 -5.385 1.00 70.06 198 GLU A C 1
ATOM 1526 O O . GLU A 1 198 ? 21.148 3.667 -5.283 1.00 70.06 198 GLU A O 1
ATOM 1531 N N . LYS A 1 199 ? 21.922 5.568 -4.359 1.00 77.44 199 LYS A N 1
ATOM 1532 C CA . LYS A 1 199 ? 21.990 5.051 -2.989 1.00 77.44 199 LYS A CA 1
ATOM 1533 C C . LYS A 1 199 ? 20.957 5.743 -2.119 1.00 77.44 199 LYS A C 1
ATOM 1535 O O . LYS A 1 199 ? 21.090 6.922 -1.800 1.00 77.44 199 LYS A O 1
ATOM 1540 N N . PHE A 1 200 ? 19.963 4.976 -1.701 1.00 89.75 200 PHE A N 1
ATOM 1541 C CA . PHE A 1 200 ? 18.972 5.397 -0.722 1.00 89.75 200 PHE A CA 1
ATOM 1542 C C . PHE A 1 200 ? 19.407 4.902 0.650 1.00 89.75 200 PHE A C 1
ATOM 1544 O O . PHE A 1 200 ? 19.741 3.726 0.812 1.00 89.75 200 PHE A O 1
ATOM 1551 N N . ASN A 1 201 ? 19.433 5.792 1.641 1.00 89.62 201 ASN A N 1
ATOM 1552 C CA . ASN A 1 201 ? 19.837 5.411 2.988 1.00 89.62 201 ASN A CA 1
ATOM 1553 C C . ASN A 1 201 ? 18.888 4.323 3.519 1.00 89.62 201 ASN A C 1
ATOM 1555 O O . ASN A 1 201 ? 17.677 4.529 3.572 1.00 89.62 201 ASN A O 1
ATOM 1559 N N . ASN A 1 202 ? 19.435 3.154 3.863 1.00 91.44 202 ASN A N 1
ATOM 1560 C CA . ASN A 1 202 ? 18.678 1.960 4.258 1.00 91.44 202 ASN A CA 1
ATOM 1561 C C . ASN A 1 202 ? 17.602 1.512 3.246 1.00 91.44 202 ASN A C 1
ATOM 1563 O O . ASN A 1 202 ? 16.643 0.847 3.632 1.00 91.44 202 ASN A O 1
ATOM 1567 N N . GLY A 1 203 ? 17.728 1.872 1.964 1.00 96.25 203 GLY A N 1
ATOM 1568 C CA . GLY A 1 203 ? 16.794 1.452 0.915 1.00 96.25 203 GLY A CA 1
ATOM 1569 C C . GLY A 1 203 ? 15.389 2.065 1.004 1.00 96.25 203 GLY A C 1
ATOM 1570 O O . GLY A 1 203 ? 14.459 1.528 0.402 1.00 96.25 203 GLY A O 1
ATOM 1571 N N . ILE A 1 204 ? 15.213 3.171 1.736 1.00 97.81 204 ILE A N 1
ATOM 1572 C CA . ILE A 1 204 ? 13.933 3.889 1.843 1.00 97.81 204 ILE A CA 1
ATOM 1573 C C . ILE A 1 204 ? 14.091 5.362 1.464 1.00 97.81 204 ILE A C 1
ATOM 1575 O O . ILE A 1 204 ? 15.170 5.936 1.631 1.00 97.81 204 ILE A O 1
ATOM 1579 N N . ILE A 1 205 ? 13.017 5.996 0.990 1.00 96.44 205 ILE A N 1
ATOM 1580 C CA . ILE A 1 205 ? 13.029 7.423 0.648 1.00 96.44 205 ILE A CA 1
ATOM 1581 C C . ILE A 1 205 ? 11.635 8.054 0.772 1.00 96.44 205 ILE A C 1
ATOM 1583 O O . ILE A 1 205 ? 10.632 7.404 0.490 1.00 96.44 205 ILE A O 1
ATOM 1587 N N . ASN A 1 206 ? 11.558 9.317 1.194 1.00 96.88 206 ASN A N 1
ATOM 1588 C CA . ASN A 1 206 ? 10.322 10.094 1.074 1.00 96.88 206 ASN A CA 1
ATOM 1589 C C . ASN A 1 206 ? 10.076 10.423 -0.407 1.00 96.88 206 ASN A C 1
ATOM 1591 O O . ASN A 1 206 ? 11.003 10.846 -1.103 1.00 96.88 206 ASN A O 1
ATOM 1595 N N . GLY A 1 207 ? 8.845 10.242 -0.882 1.00 94.69 207 GLY A N 1
ATOM 1596 C CA . GLY A 1 207 ? 8.505 10.381 -2.297 1.00 94.69 207 GLY A CA 1
ATOM 1597 C C . GLY A 1 207 ? 8.831 11.757 -2.868 1.00 94.69 207 GLY A C 1
ATOM 1598 O O . GLY A 1 207 ? 9.529 11.856 -3.877 1.00 94.69 207 GLY A O 1
ATOM 1599 N N . ALA A 1 208 ? 8.423 12.819 -2.171 1.00 90.88 208 ALA A N 1
ATOM 1600 C CA . ALA A 1 208 ? 8.698 14.190 -2.580 1.00 90.88 208 ALA A CA 1
ATOM 1601 C C . ALA A 1 208 ? 10.199 14.509 -2.566 1.00 90.88 208 ALA A C 1
ATOM 1603 O O . ALA A 1 208 ? 10.682 15.193 -3.464 1.00 90.88 208 ALA A O 1
ATOM 1604 N N . LEU A 1 209 ? 10.953 13.990 -1.590 1.00 89.75 209 LEU A N 1
ATOM 1605 C CA . LEU A 1 209 ? 12.409 14.163 -1.542 1.00 89.75 209 LEU A CA 1
ATOM 1606 C C . LEU A 1 209 ? 13.112 13.484 -2.727 1.00 89.75 209 LEU A C 1
ATOM 1608 O O . LEU A 1 209 ? 14.110 13.995 -3.234 1.00 89.75 209 LEU A O 1
ATOM 1612 N N . TRP A 1 210 ? 12.610 12.328 -3.163 1.00 90.50 210 TRP A N 1
ATOM 1613 C CA . TRP A 1 210 ? 13.183 11.601 -4.290 1.00 90.50 210 TRP A CA 1
ATOM 1614 C C . TRP A 1 210 ? 12.836 12.251 -5.628 1.00 90.50 210 TRP A C 1
ATOM 1616 O O . TRP A 1 210 ? 13.725 12.612 -6.404 1.00 90.50 210 TRP A O 1
ATOM 1626 N N . TYR A 1 211 ? 11.539 12.350 -5.906 1.00 81.12 211 TYR A N 1
ATOM 1627 C CA . TYR A 1 211 ? 11.004 12.835 -7.165 1.00 81.12 211 TYR A CA 1
ATOM 1628 C C . TYR A 1 211 ? 9.603 13.416 -6.939 1.00 81.12 211 TYR A C 1
ATOM 1630 O O . TYR A 1 211 ? 8.620 12.668 -6.982 1.00 81.12 211 TYR A O 1
ATOM 1638 N N . PRO A 1 212 ? 9.501 14.741 -6.710 1.00 83.38 212 PRO A N 1
ATOM 1639 C CA . PRO A 1 212 ? 8.231 15.407 -6.459 1.00 83.38 212 PRO A CA 1
ATOM 1640 C C . PRO A 1 212 ? 7.192 15.078 -7.530 1.00 83.38 212 PRO A C 1
ATOM 1642 O O . PRO A 1 212 ? 7.453 15.209 -8.729 1.00 83.38 212 PRO A O 1
ATOM 1645 N N . THR A 1 213 ? 6.002 14.660 -7.103 1.00 84.25 213 THR A N 1
ATOM 1646 C CA . THR A 1 213 ? 4.889 14.404 -8.017 1.00 84.25 213 THR A CA 1
ATOM 1647 C C . THR A 1 213 ? 3.539 14.644 -7.365 1.00 84.25 213 THR A C 1
ATOM 1649 O O . THR A 1 213 ? 3.306 14.289 -6.218 1.00 84.25 213 THR A O 1
ATOM 1652 N N . THR A 1 214 ? 2.604 15.187 -8.136 1.00 87.56 214 THR A N 1
ATOM 1653 C CA . THR A 1 214 ? 1.196 15.312 -7.757 1.00 87.56 214 THR A CA 1
ATOM 1654 C C . THR A 1 214 ? 0.356 14.236 -8.448 1.00 87.56 214 THR A C 1
ATOM 1656 O O . THR A 1 214 ? 0.794 13.602 -9.409 1.00 87.56 214 THR A O 1
ATOM 1659 N N . GLY A 1 215 ? -0.841 13.985 -7.917 1.00 91.00 215 GLY A N 1
ATOM 1660 C CA . GLY A 1 215 ? -1.801 13.039 -8.492 1.00 91.00 215 GLY A CA 1
ATOM 1661 C C . GLY A 1 215 ? -1.396 11.566 -8.398 1.00 91.00 215 GLY A C 1
ATOM 1662 O O . GLY A 1 215 ? -1.823 10.760 -9.227 1.00 91.00 215 GLY A O 1
ATOM 1663 N N . SER A 1 216 ? -0.571 11.203 -7.409 1.00 95.44 216 SER A N 1
ATOM 1664 C CA . SER A 1 216 ? -0.163 9.814 -7.198 1.00 95.44 216 SER A CA 1
ATOM 1665 C C . SER A 1 216 ? -1.244 8.990 -6.494 1.00 95.44 216 SER A C 1
ATOM 1667 O O . SER A 1 216 ? -2.006 9.484 -5.653 1.00 95.44 216 SER A O 1
ATOM 1669 N N . MET A 1 217 ? -1.286 7.695 -6.812 1.00 98.19 217 MET A N 1
ATOM 1670 C CA . MET A 1 217 ? -2.183 6.745 -6.145 1.00 98.19 217 MET A CA 1
ATOM 1671 C C . MET A 1 217 ? -1.847 6.618 -4.652 1.00 98.19 217 MET A C 1
ATOM 1673 O O . MET A 1 217 ? -2.747 6.532 -3.812 1.00 98.19 217 MET A O 1
ATOM 1677 N N . GLN A 1 218 ? -0.556 6.661 -4.322 1.00 98.31 218 GLN A N 1
ATOM 1678 C CA . GLN A 1 218 ? -0.041 6.538 -2.964 1.00 98.31 218 GLN A CA 1
ATOM 1679 C C . GLN A 1 218 ? -0.586 7.644 -2.047 1.00 98.31 218 GLN A C 1
ATOM 1681 O O . GLN A 1 218 ? -1.138 7.360 -0.980 1.00 98.31 218 GLN A O 1
ATOM 1686 N N . ASP A 1 219 ? -0.488 8.903 -2.473 1.00 96.69 219 ASP A N 1
ATOM 1687 C CA . ASP A 1 219 ? -0.976 10.030 -1.682 1.00 96.69 219 ASP A CA 1
ATOM 1688 C C . ASP A 1 219 ? -2.508 10.017 -1.610 1.00 96.69 219 ASP A C 1
ATOM 1690 O O . ASP A 1 219 ? -3.081 10.218 -0.536 1.00 96.69 219 ASP A O 1
ATOM 1694 N N . TYR A 1 220 ? -3.191 9.690 -2.716 1.00 96.88 220 TYR A N 1
ATOM 1695 C CA . TYR A 1 220 ? -4.651 9.556 -2.741 1.00 96.88 220 TYR A CA 1
ATOM 1696 C C . TYR A 1 220 ? -5.161 8.551 -1.696 1.00 96.88 220 TYR A C 1
ATOM 1698 O O . TYR A 1 220 ? -6.139 8.813 -0.984 1.00 96.88 220 TYR A O 1
ATOM 1706 N N . ASN A 1 221 ? -4.469 7.417 -1.562 1.00 98.25 221 ASN A N 1
ATOM 1707 C CA . ASN A 1 221 ? -4.810 6.376 -0.601 1.00 98.25 221 ASN A CA 1
ATOM 1708 C C . ASN A 1 221 ? -4.854 6.888 0.840 1.00 98.25 221 ASN A C 1
ATOM 1710 O O . ASN A 1 221 ? -5.822 6.647 1.573 1.00 98.25 221 ASN A O 1
ATOM 1714 N N . TYR A 1 222 ? -3.808 7.611 1.230 1.00 97.81 222 TYR A N 1
ATOM 1715 C CA . TYR A 1 222 ? -3.661 8.128 2.580 1.00 97.81 222 TYR A CA 1
ATOM 1716 C C . TYR A 1 222 ? -4.619 9.293 2.839 1.00 97.81 222 TYR A C 1
ATOM 1718 O O . TYR A 1 222 ? -5.319 9.315 3.853 1.00 97.81 222 TYR A O 1
ATOM 1726 N N . LEU A 1 223 ? -4.700 10.237 1.899 1.00 94.62 223 LEU A N 1
ATOM 1727 C CA . LEU A 1 223 ? -5.443 11.485 2.068 1.00 94.62 223 LEU A CA 1
ATOM 1728 C C . LEU A 1 223 ? -6.953 11.295 2.141 1.00 94.62 223 LEU A C 1
ATOM 1730 O O . LEU A 1 223 ? -7.610 11.945 2.956 1.00 94.62 223 LEU A O 1
ATOM 1734 N N . PHE A 1 224 ? -7.503 10.423 1.299 1.00 93.94 224 PHE A N 1
ATOM 1735 C CA . PHE A 1 224 ? -8.953 10.313 1.139 1.00 93.94 224 PHE A CA 1
ATOM 1736 C C . PHE A 1 224 ? -9.553 9.091 1.827 1.00 93.94 224 PHE A C 1
ATOM 1738 O O . PHE A 1 224 ? -10.746 9.096 2.127 1.00 93.94 224 PHE A O 1
ATOM 1745 N N . HIS A 1 225 ? -8.741 8.071 2.118 1.00 95.56 225 HIS A N 1
ATOM 1746 C CA . HIS A 1 225 ? -9.226 6.810 2.689 1.00 95.56 225 HIS A CA 1
ATOM 1747 C C . HIS A 1 225 ? -8.493 6.384 3.965 1.00 95.56 225 HIS A C 1
ATOM 1749 O O . HIS A 1 225 ? -8.911 5.419 4.602 1.00 95.56 225 HIS A O 1
ATOM 1755 N N . GLY A 1 226 ? -7.419 7.080 4.357 1.00 96.38 226 GLY A N 1
ATOM 1756 C CA . GLY A 1 226 ? -6.593 6.702 5.507 1.00 96.38 226 GLY A CA 1
ATOM 1757 C C . GLY A 1 226 ? -5.877 5.358 5.342 1.00 96.38 226 GLY A C 1
ATOM 1758 O O . GLY A 1 226 ? -5.415 4.789 6.330 1.00 96.38 226 GLY A O 1
ATOM 1759 N N . CYS A 1 227 ? -5.799 4.846 4.110 1.00 98.31 227 CYS A N 1
ATOM 1760 C CA . CYS A 1 227 ? -5.081 3.627 3.770 1.00 98.31 227 CYS A CA 1
ATOM 1761 C C . CYS A 1 227 ? -3.589 3.949 3.657 1.00 98.31 227 CYS A C 1
ATOM 1763 O O . CYS A 1 227 ? -3.205 4.837 2.898 1.00 98.31 227 CYS A O 1
ATOM 1765 N N . LEU A 1 228 ? -2.744 3.218 4.382 1.00 98.81 228 LEU A N 1
ATOM 1766 C CA . LEU A 1 228 ? -1.295 3.404 4.315 1.00 98.81 228 LEU A CA 1
ATOM 1767 C C . LEU A 1 228 ? -0.764 2.684 3.071 1.00 98.81 228 LEU A C 1
ATOM 1769 O O . LEU A 1 228 ? -0.695 1.460 3.070 1.00 98.81 228 LEU A O 1
ATOM 1773 N N . GLU A 1 229 ? -0.452 3.405 1.994 1.00 98.88 229 GLU A N 1
ATOM 1774 C CA . GLU A 1 229 ? 0.135 2.821 0.780 1.00 98.88 229 GLU A CA 1
ATOM 1775 C C . GLU A 1 229 ? 1.627 3.149 0.664 1.00 98.88 229 GLU A C 1
ATOM 1777 O O . GLU A 1 229 ? 2.027 4.284 0.908 1.00 98.88 229 GLU A O 1
ATOM 1782 N N . LEU A 1 230 ? 2.435 2.154 0.295 1.00 98.88 230 LEU A N 1
ATOM 1783 C CA . LEU A 1 230 ? 3.839 2.323 -0.089 1.00 98.88 230 LEU A CA 1
ATOM 1784 C C . LEU A 1 230 ? 4.022 2.121 -1.594 1.00 98.88 230 LEU A C 1
ATOM 1786 O O . LEU A 1 230 ? 3.348 1.282 -2.198 1.00 98.88 230 LEU A O 1
ATOM 1790 N N . THR A 1 231 ? 5.002 2.802 -2.177 1.00 98.88 231 THR A N 1
ATOM 1791 C CA . THR A 1 231 ? 5.470 2.551 -3.543 1.00 98.88 231 THR A CA 1
ATOM 1792 C C . THR A 1 231 ? 6.750 1.723 -3.489 1.00 98.88 231 THR A C 1
ATOM 1794 O O . THR A 1 231 ? 7.789 2.178 -3.011 1.00 98.88 231 THR A O 1
ATOM 1797 N N . LEU A 1 232 ? 6.691 0.486 -3.978 1.00 98.81 232 LEU A N 1
ATOM 1798 C CA . LEU A 1 232 ? 7.797 -0.469 -3.935 1.00 98.81 232 LEU A CA 1
ATOM 1799 C C . LEU A 1 232 ? 8.499 -0.514 -5.294 1.00 98.81 232 LEU A C 1
ATOM 1801 O O . LEU A 1 232 ? 7.945 -1.049 -6.251 1.00 98.81 232 LEU A O 1
ATOM 1805 N N . GLN A 1 233 ? 9.721 0.006 -5.389 1.00 98.12 233 GLN A N 1
ATOM 1806 C CA . GLN A 1 233 ? 10.561 -0.125 -6.581 1.00 98.12 233 GLN A CA 1
ATOM 1807 C C . GLN A 1 233 ? 11.423 -1.373 -6.433 1.00 98.12 233 GLN A C 1
ATOM 1809 O O . GLN A 1 233 ? 12.390 -1.370 -5.678 1.00 98.12 233 GLN A O 1
ATOM 181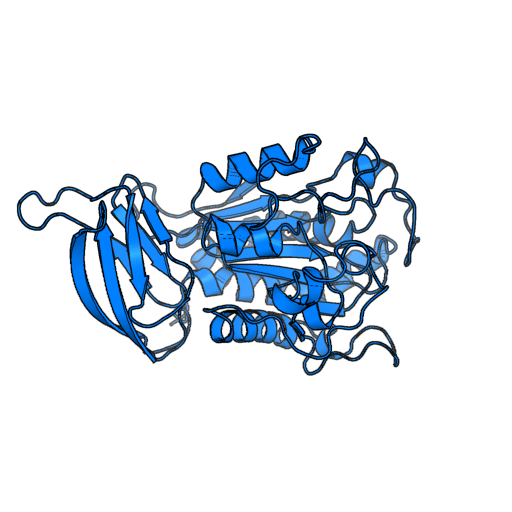4 N N . ILE A 1 234 ? 11.030 -2.461 -7.096 1.00 98.00 234 ILE A N 1
ATOM 1815 C CA . ILE A 1 234 ? 11.528 -3.813 -6.781 1.00 98.00 234 ILE A CA 1
ATOM 1816 C C . ILE A 1 234 ? 12.502 -4.389 -7.814 1.00 98.00 234 ILE A C 1
ATOM 1818 O O . ILE A 1 234 ? 12.944 -5.526 -7.676 1.00 98.00 234 ILE A O 1
ATOM 1822 N N . SER A 1 235 ? 12.832 -3.625 -8.855 1.00 97.12 235 SER A N 1
ATOM 1823 C CA . SER A 1 235 ? 13.767 -4.032 -9.905 1.00 97.12 235 SER A CA 1
ATOM 1824 C C . SER A 1 235 ? 14.367 -2.806 -10.580 1.00 97.12 235 SER A C 1
ATOM 1826 O O . SER A 1 235 ? 13.633 -1.912 -11.000 1.00 97.12 235 SER A O 1
ATOM 1828 N N . CYS A 1 236 ? 15.691 -2.794 -10.766 1.00 95.50 236 CYS A N 1
ATOM 1829 C CA . CYS A 1 236 ? 16.370 -1.749 -11.538 1.00 95.50 236 CYS A CA 1
ATOM 1830 C C . CYS A 1 236 ? 15.939 -1.751 -13.007 1.00 95.50 236 CYS A C 1
ATOM 1832 O O . CYS A 1 236 ? 15.706 -0.702 -13.596 1.00 95.50 236 CYS A O 1
ATOM 1834 N N . CYS A 1 237 ? 15.831 -2.936 -13.610 1.00 96.88 237 CYS A N 1
ATOM 1835 C CA . CYS A 1 237 ? 15.348 -3.070 -14.976 1.00 96.88 237 CYS A CA 1
ATOM 1836 C C . CYS A 1 237 ? 13.819 -2.981 -14.975 1.00 96.88 237 CYS A C 1
ATOM 1838 O O . CYS A 1 237 ? 13.169 -3.761 -14.275 1.00 96.88 237 CYS A O 1
ATOM 1840 N N . LYS A 1 238 ? 13.245 -2.059 -15.757 1.00 97.50 238 LYS A N 1
ATOM 1841 C CA . LYS A 1 238 ? 11.785 -1.918 -15.871 1.00 97.50 238 LYS A CA 1
ATOM 1842 C C . LYS A 1 238 ? 11.106 -3.178 -16.395 1.00 97.50 238 LYS A C 1
ATOM 1844 O O . LYS A 1 238 ? 10.218 -3.698 -15.724 1.00 97.50 238 LYS A O 1
ATOM 1849 N N . TYR A 1 239 ? 11.570 -3.695 -17.532 1.00 98.00 239 TYR A N 1
ATOM 1850 C CA . TYR A 1 239 ? 11.084 -4.948 -18.101 1.00 98.00 239 TYR A CA 1
ATOM 1851 C C . TYR A 1 239 ? 12.244 -5.938 -18.303 1.00 98.00 239 TYR A C 1
ATOM 1853 O O . TYR A 1 239 ? 12.811 -6.011 -19.394 1.00 98.00 239 TYR A O 1
ATOM 1861 N N . PRO A 1 240 ? 12.643 -6.683 -17.255 1.00 97.75 240 PRO A N 1
ATOM 1862 C CA . PRO A 1 240 ? 13.679 -7.702 -17.368 1.00 97.75 240 PRO A CA 1
ATOM 1863 C C . PRO A 1 240 ? 13.184 -8.903 -18.179 1.00 97.75 240 PRO A C 1
ATOM 1865 O O . PRO A 1 240 ? 11.984 -9.152 -18.268 1.00 97.75 240 PRO A O 1
ATOM 1868 N N . PHE A 1 241 ? 14.124 -9.671 -18.729 1.00 98.31 241 PHE A N 1
ATOM 1869 C CA . PHE A 1 241 ? 13.840 -10.979 -19.312 1.00 98.31 241 PHE A CA 1
ATOM 1870 C C . PHE A 1 241 ? 13.250 -11.958 -18.288 1.00 98.31 241 PHE A C 1
ATOM 1872 O O . PHE A 1 241 ? 13.665 -11.980 -17.126 1.00 98.31 241 PHE A O 1
ATOM 1879 N N . ALA A 1 242 ? 12.360 -12.837 -18.750 1.00 97.62 242 ALA A N 1
ATOM 1880 C CA . ALA A 1 242 ? 11.615 -13.787 -17.928 1.00 97.62 242 ALA A CA 1
ATOM 1881 C C . ALA A 1 242 ? 12.493 -14.670 -17.022 1.00 97.62 242 ALA A C 1
ATOM 1883 O O . ALA A 1 242 ? 12.111 -14.96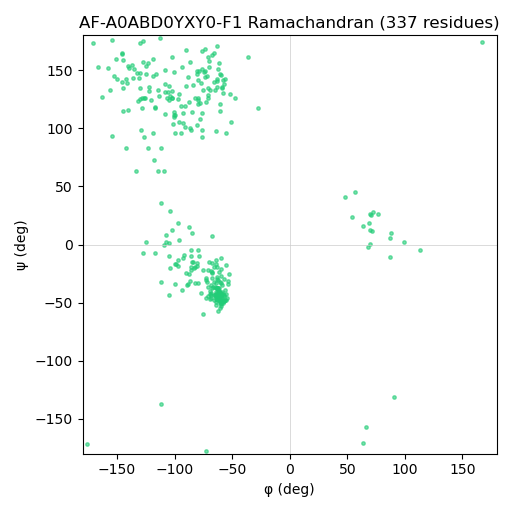4 -15.892 1.00 97.62 242 ALA A O 1
ATOM 1884 N N . HIS A 1 243 ? 13.698 -15.046 -17.467 1.00 97.50 243 HIS A N 1
ATOM 1885 C CA . HIS A 1 243 ? 14.619 -15.873 -16.675 1.00 97.50 243 HIS A CA 1
ATOM 1886 C C . HIS A 1 243 ? 15.105 -15.194 -15.380 1.00 97.50 243 HIS A C 1
ATOM 1888 O O . HIS A 1 243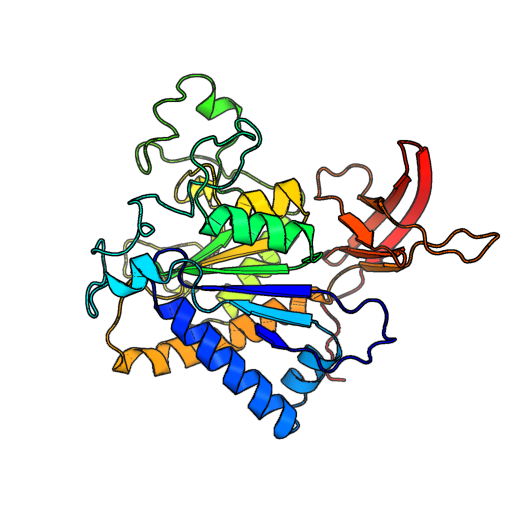 ? 15.609 -15.871 -14.491 1.00 97.50 243 HIS A O 1
ATOM 1894 N N . MET A 1 244 ? 14.962 -13.870 -15.251 1.00 97.88 244 MET A N 1
ATOM 1895 C CA . MET A 1 244 ? 15.299 -13.140 -14.024 1.00 97.88 244 MET A CA 1
ATOM 1896 C C . MET A 1 244 ? 14.157 -13.130 -12.996 1.00 97.88 244 MET A C 1
ATOM 1898 O O . MET A 1 244 ? 14.393 -12.798 -11.835 1.00 97.88 244 MET A O 1
ATOM 1902 N N . LEU A 1 245 ? 12.923 -13.475 -13.388 1.00 97.88 245 LEU A N 1
ATOM 1903 C CA . LEU A 1 245 ? 11.741 -13.340 -12.526 1.00 97.88 245 LEU A CA 1
ATOM 1904 C C . LEU A 1 245 ? 11.801 -14.232 -11.282 1.00 97.88 245 LEU A C 1
ATOM 1906 O O . LEU A 1 245 ? 11.320 -13.827 -10.227 1.00 97.88 245 LEU A O 1
ATOM 1910 N N . GLU A 1 246 ? 12.408 -15.415 -11.384 1.00 97.94 246 GLU A N 1
ATOM 1911 C CA . GLU A 1 246 ? 12.572 -16.330 -10.249 1.00 97.94 246 GLU A CA 1
ATOM 1912 C C . GLU A 1 246 ? 13.463 -15.719 -9.159 1.00 97.94 246 GLU A C 1
ATOM 1914 O O . GLU A 1 246 ? 13.083 -15.687 -7.988 1.00 97.94 246 GLU A O 1
ATOM 1919 N N . ALA A 1 247 ? 14.609 -15.148 -9.539 1.00 98.12 247 ALA A N 1
ATOM 1920 C CA . ALA A 1 247 ? 15.493 -14.467 -8.597 1.00 98.12 247 ALA A CA 1
ATOM 1921 C C . ALA A 1 247 ? 14.776 -13.289 -7.918 1.00 98.12 247 ALA A C 1
ATOM 1923 O O . ALA A 1 247 ? 14.765 -13.193 -6.691 1.00 98.12 247 ALA A O 1
ATOM 1924 N N . ILE A 1 248 ? 14.087 -12.452 -8.703 1.00 98.25 248 ILE A N 1
ATOM 1925 C CA . ILE A 1 248 ? 13.338 -11.301 -8.178 1.00 98.25 248 ILE A CA 1
ATOM 1926 C C . ILE A 1 248 ? 12.216 -11.752 -7.227 1.00 98.25 248 ILE A C 1
ATOM 1928 O O . ILE A 1 248 ? 11.981 -11.120 -6.195 1.00 98.25 248 ILE A O 1
ATOM 1932 N N . TRP A 1 249 ? 11.542 -12.866 -7.518 1.00 98.62 249 TRP A N 1
ATOM 1933 C CA . TRP A 1 249 ? 10.562 -13.459 -6.607 1.00 98.62 249 TRP A CA 1
ATOM 1934 C C . TRP A 1 249 ? 11.187 -13.836 -5.262 1.00 98.62 249 TRP A C 1
ATOM 1936 O O . TRP A 1 249 ? 10.674 -13.445 -4.205 1.00 98.62 249 TRP A O 1
ATOM 1946 N N . HIS A 1 250 ? 12.320 -14.537 -5.278 1.00 98.44 250 HIS A N 1
ATOM 1947 C CA . HIS A 1 250 ? 13.016 -14.936 -4.056 1.00 98.44 250 HIS A CA 1
ATOM 1948 C C . HIS A 1 250 ? 13.514 -13.747 -3.227 1.00 98.44 250 HIS A C 1
ATOM 1950 O O . HIS A 1 250 ? 13.515 -13.826 -2.000 1.00 98.44 250 HIS A O 1
ATOM 1956 N N . GLU A 1 251 ? 13.837 -12.626 -3.868 1.00 98.25 251 GLU A N 1
ATOM 1957 C CA . GLU A 1 251 ? 14.227 -11.381 -3.199 1.00 98.25 251 GLU A CA 1
ATOM 1958 C C . GLU A 1 251 ? 13.049 -10.659 -2.515 1.00 98.25 251 GLU A C 1
ATOM 1960 O O . GLU A 1 251 ? 13.256 -9.952 -1.530 1.00 98.25 251 GLU A O 1
ATOM 1965 N N . ASN A 1 252 ? 11.815 -10.815 -3.015 1.00 98.62 252 ASN A N 1
ATOM 1966 C CA . ASN A 1 252 ? 10.677 -9.971 -2.620 1.00 98.62 252 ASN A CA 1
ATOM 1967 C C . ASN A 1 252 ? 9.580 -10.682 -1.812 1.00 98.62 252 ASN A C 1
ATOM 1969 O O . ASN A 1 252 ? 8.943 -10.042 -0.973 1.00 98.62 252 ASN A O 1
ATOM 1973 N N . HIS A 1 253 ? 9.320 -11.974 -2.042 1.00 97.81 253 HIS A N 1
ATOM 1974 C CA . HIS A 1 253 ? 8.132 -12.642 -1.483 1.00 97.81 253 HIS A CA 1
ATOM 1975 C C . HIS A 1 253 ? 8.057 -12.555 0.050 1.00 97.81 253 HIS A C 1
ATOM 1977 O O . HIS A 1 253 ? 7.005 -12.217 0.592 1.00 97.81 253 HIS A O 1
ATOM 1983 N N . ARG A 1 254 ? 9.175 -12.769 0.759 1.00 98.06 254 ARG A N 1
ATOM 1984 C CA . ARG A 1 254 ? 9.224 -12.672 2.227 1.00 98.06 254 ARG A CA 1
ATOM 1985 C C . ARG A 1 254 ? 8.925 -11.256 2.720 1.00 98.06 254 ARG A C 1
ATOM 1987 O O . ARG A 1 254 ? 8.151 -11.094 3.662 1.00 98.06 254 ARG A O 1
ATOM 1994 N N . ALA A 1 255 ? 9.484 -10.235 2.069 1.00 98.50 255 ALA A N 1
ATOM 1995 C CA . ALA A 1 255 ? 9.219 -8.836 2.399 1.00 98.50 255 ALA A CA 1
ATOM 1996 C C . ALA A 1 255 ? 7.735 -8.473 2.214 1.00 98.50 255 ALA A C 1
ATOM 1998 O O . ALA A 1 255 ? 7.157 -7.806 3.071 1.00 98.50 255 ALA A O 1
ATOM 1999 N N . LEU A 1 256 ? 7.094 -8.973 1.151 1.00 98.75 256 LEU A N 1
ATOM 2000 C CA . LEU A 1 256 ? 5.660 -8.782 0.909 1.00 98.75 256 LEU A CA 1
ATOM 2001 C C . LEU A 1 256 ? 4.789 -9.460 1.977 1.00 98.75 256 LEU A C 1
ATOM 2003 O O . LEU A 1 256 ? 3.842 -8.837 2.455 1.00 98.75 256 LEU A O 1
ATOM 2007 N N . ILE 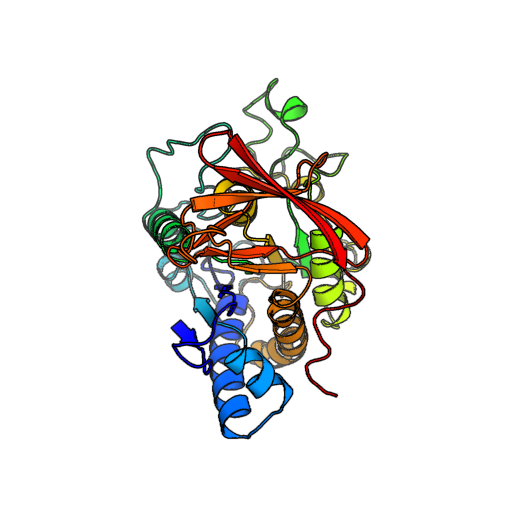A 1 257 ? 5.104 -10.695 2.388 1.00 98.56 257 ILE A N 1
ATOM 2008 C CA . ILE A 1 257 ? 4.382 -11.385 3.474 1.00 98.56 257 ILE A CA 1
ATOM 2009 C C . ILE A 1 257 ? 4.491 -10.597 4.784 1.00 98.56 257 ILE A C 1
ATOM 2011 O O . ILE A 1 257 ? 3.470 -10.311 5.415 1.00 98.56 257 ILE A O 1
ATOM 2015 N N . LYS A 1 258 ? 5.709 -10.178 5.162 1.00 98.31 258 LYS A N 1
ATOM 2016 C CA . LYS A 1 258 ? 5.934 -9.376 6.374 1.00 98.31 258 LYS A CA 1
ATOM 2017 C C . LYS A 1 258 ? 5.195 -8.043 6.324 1.00 98.31 258 LYS A C 1
ATOM 2019 O O . LYS A 1 258 ? 4.548 -7.681 7.304 1.00 98.31 258 LYS A O 1
ATOM 2024 N N . LEU A 1 259 ? 5.229 -7.352 5.183 1.00 98.75 259 LEU A N 1
ATOM 2025 C CA . LEU A 1 259 ? 4.487 -6.110 4.994 1.00 98.75 259 LEU A CA 1
ATOM 2026 C C . LEU A 1 259 ? 2.980 -6.337 5.154 1.00 98.75 259 LEU A C 1
ATOM 2028 O O . LEU A 1 259 ? 2.356 -5.641 5.942 1.00 98.75 259 LEU A O 1
ATOM 2032 N N . MET A 1 260 ? 2.386 -7.328 4.481 1.00 98.50 260 MET A N 1
ATOM 2033 C CA . MET A 1 260 ? 0.948 -7.602 4.616 1.00 98.50 260 MET A CA 1
ATOM 2034 C C . MET A 1 260 ? 0.545 -7.928 6.063 1.00 98.50 260 MET A C 1
ATOM 2036 O O . MET A 1 260 ? -0.535 -7.523 6.492 1.00 98.50 260 MET A O 1
ATOM 2040 N N . GLY A 1 261 ? 1.408 -8.606 6.826 1.00 97.62 261 GLY A N 1
ATOM 2041 C CA . GLY A 1 261 ? 1.179 -8.919 8.240 1.00 97.62 261 GLY A CA 1
ATOM 2042 C C . GLY A 1 261 ? 1.065 -7.690 9.153 1.00 97.62 261 GLY A C 1
ATOM 2043 O O . GLY A 1 261 ? 0.324 -7.720 10.139 1.00 97.62 261 GLY A O 1
ATOM 2044 N N . GLU A 1 262 ? 1.706 -6.570 8.805 1.00 97.69 262 GLU A N 1
ATOM 2045 C CA . GLU A 1 262 ? 1.648 -5.323 9.584 1.00 97.69 262 GLU A CA 1
ATOM 2046 C C . GLU A 1 262 ? 0.247 -4.706 9.656 1.00 97.69 262 GLU A C 1
ATOM 2048 O O . GLU A 1 262 ? -0.023 -3.884 10.530 1.00 97.69 262 GLU A O 1
ATOM 2053 N N . VAL A 1 263 ? -0.696 -5.154 8.824 1.00 97.50 263 VAL A N 1
ATOM 2054 C CA . VAL A 1 263 ? -2.102 -4.745 8.930 1.00 97.50 263 VAL A CA 1
ATOM 2055 C C . VAL A 1 263 ? -2.742 -5.106 10.280 1.00 97.50 263 VAL A C 1
ATOM 2057 O O . VAL A 1 263 ? -3.759 -4.529 10.665 1.00 97.50 263 VAL A O 1
ATOM 2060 N N . GLN A 1 264 ? -2.165 -6.070 11.004 1.00 95.25 264 GLN A N 1
ATOM 2061 C CA . GLN A 1 264 ? -2.641 -6.495 12.322 1.00 95.25 264 GLN A CA 1
ATOM 2062 C C . GLN A 1 264 ? -2.089 -5.638 13.470 1.00 95.25 264 GLN A C 1
ATOM 2064 O O . GLN A 1 264 ? -2.542 -5.784 14.606 1.00 95.25 264 GLN A O 1
ATOM 2069 N N . ARG A 1 265 ? -1.117 -4.756 13.205 1.00 93.94 265 ARG A N 1
ATOM 2070 C CA . ARG A 1 265 ? -0.505 -3.884 14.213 1.00 93.94 265 ARG A CA 1
ATOM 2071 C C . ARG A 1 265 ? -1.482 -2.798 14.675 1.00 93.94 265 ARG A C 1
ATOM 2073 O O . ARG A 1 265 ? -2.310 -2.304 13.913 1.00 93.94 265 ARG A O 1
ATOM 2080 N N . GLY A 1 266 ? -1.292 -2.338 15.911 1.00 94.06 266 GLY A N 1
ATOM 2081 C CA . GLY A 1 266 ? -1.919 -1.129 16.433 1.00 94.06 266 GLY A CA 1
ATOM 2082 C C . GLY A 1 266 ? -3.250 -1.432 17.101 1.00 94.06 266 GLY A C 1
ATOM 2083 O O . GLY A 1 266 ? -3.339 -2.326 17.938 1.00 94.06 266 GLY A O 1
ATOM 2084 N N . VAL A 1 267 ? -4.285 -0.667 16.756 1.00 93.88 267 VAL A N 1
ATOM 2085 C CA . VAL A 1 267 ? -5.606 -0.783 17.377 1.00 93.88 267 VAL A CA 1
ATOM 2086 C C . VAL A 1 267 ? -6.677 -1.078 16.337 1.00 93.88 267 VAL A C 1
ATOM 2088 O O . VAL A 1 267 ? -6.762 -0.443 15.288 1.00 93.88 267 VAL A O 1
ATOM 2091 N N . LYS A 1 268 ? -7.551 -2.024 16.661 1.00 94.50 268 LYS A N 1
ATOM 2092 C CA . LYS A 1 268 ? -8.779 -2.303 15.921 1.00 94.50 268 LYS A CA 1
ATOM 2093 C C . LYS A 1 268 ? -9.904 -2.608 16.895 1.00 94.50 268 LYS A C 1
ATOM 2095 O O . LYS A 1 268 ? -9.649 -3.059 18.009 1.00 94.50 268 LYS A O 1
ATOM 2100 N N . GLY A 1 269 ? -11.141 -2.361 16.494 1.00 93.62 269 GLY A N 1
ATOM 2101 C CA . GLY A 1 269 ? -12.279 -2.557 17.384 1.00 93.62 269 GLY A CA 1
ATOM 2102 C C . GLY A 1 269 ? -13.613 -2.303 16.709 1.00 93.62 269 GLY A C 1
ATOM 2103 O O . GLY A 1 269 ? -13.679 -2.121 15.497 1.00 93.62 269 GLY A O 1
ATOM 2104 N N . VAL A 1 270 ? -14.675 -2.294 17.516 1.00 95.38 270 VAL A N 1
ATOM 2105 C CA . VAL A 1 270 ? -16.045 -2.020 17.073 1.00 95.38 270 VAL A CA 1
ATOM 2106 C C . VAL A 1 270 ? -16.649 -0.929 17.945 1.00 95.38 270 VAL A C 1
ATOM 2108 O O . VAL A 1 270 ? -16.686 -1.059 19.166 1.00 95.38 270 VAL A O 1
ATOM 2111 N N . VAL A 1 271 ? -17.156 0.131 17.324 1.00 95.00 271 VAL A N 1
ATOM 2112 C CA . VAL A 1 271 ? -17.866 1.208 18.013 1.00 95.00 271 VAL A CA 1
ATOM 2113 C C . VAL A 1 271 ? -19.344 0.845 18.121 1.00 95.00 271 VAL A C 1
ATOM 2115 O O . VAL A 1 271 ? -20.020 0.620 17.114 1.00 95.00 271 VAL A O 1
ATOM 2118 N N . ARG A 1 272 ? -19.854 0.806 19.355 1.00 93.50 272 ARG A N 1
ATOM 2119 C CA . ARG A 1 272 ? -21.252 0.491 19.665 1.00 93.50 272 ARG A CA 1
ATOM 2120 C C . ARG A 1 272 ? -21.852 1.527 20.599 1.00 93.50 272 ARG A C 1
ATOM 2122 O O . ARG A 1 272 ? -21.175 2.067 21.470 1.00 93.50 272 ARG A O 1
ATOM 2129 N N . GLU A 1 273 ? -23.142 1.766 20.433 1.00 90.44 273 GLU A N 1
ATOM 2130 C CA . GLU A 1 273 ? -23.941 2.545 21.367 1.00 90.44 273 GLU A CA 1
ATOM 2131 C C . GLU A 1 273 ? -24.147 1.759 22.669 1.00 90.44 273 GLU A C 1
ATOM 2133 O O . GLU A 1 273 ? -24.585 0.609 22.647 1.00 90.44 273 GLU A O 1
ATOM 2138 N N . LYS A 1 274 ? -23.847 2.382 23.817 1.00 88.38 274 LYS A N 1
ATOM 2139 C CA . LYS A 1 274 ? -23.857 1.707 25.126 1.00 88.38 274 LYS A CA 1
ATOM 2140 C C . LYS A 1 274 ? -25.235 1.166 25.522 1.00 88.38 274 LYS A C 1
ATOM 2142 O O . LYS A 1 274 ? -25.310 0.087 26.093 1.00 88.38 274 LYS A O 1
ATOM 2147 N N . ALA A 1 275 ? -26.303 1.915 25.245 1.00 90.81 275 ALA A N 1
ATOM 2148 C CA . ALA A 1 275 ? -27.656 1.559 25.677 1.00 90.81 275 ALA A CA 1
ATOM 2149 C C . ALA A 1 275 ? -28.283 0.446 24.823 1.00 90.81 275 ALA A C 1
ATOM 2151 O O . ALA A 1 275 ? -28.919 -0.455 25.358 1.00 90.81 275 ALA A O 1
ATOM 2152 N N . SER A 1 276 ? -28.105 0.507 23.500 1.00 92.69 276 SER A N 1
ATOM 2153 C CA . SER A 1 276 ? -28.763 -0.397 22.548 1.00 92.69 276 SER A CA 1
ATOM 2154 C C . SER A 1 276 ? -27.872 -1.554 22.076 1.00 92.69 276 SER A C 1
ATOM 2156 O O . SER A 1 276 ? -28.366 -2.502 21.473 1.00 92.69 276 SER A O 1
ATOM 2158 N N . GLY A 1 277 ? -26.549 -1.464 22.267 1.00 90.81 277 GLY A N 1
ATOM 2159 C CA . GLY A 1 277 ? -25.568 -2.387 21.680 1.00 90.81 277 GLY A CA 1
ATOM 2160 C C . GLY A 1 277 ? -25.401 -2.246 20.158 1.00 90.81 277 GLY A C 1
ATOM 2161 O O . GLY A 1 277 ? -24.595 -2.964 19.549 1.00 90.81 277 GLY A O 1
ATOM 2162 N N . ARG A 1 278 ? -26.139 -1.319 19.532 1.00 93.00 278 ARG A N 1
ATOM 2163 C CA . ARG A 1 278 ? -26.143 -1.092 18.086 1.00 93.00 278 ARG A CA 1
ATOM 2164 C C . ARG A 1 278 ? -24.779 -0.598 17.619 1.00 93.00 278 ARG A C 1
ATOM 2166 O O . ARG A 1 278 ? -24.206 0.321 18.202 1.00 93.00 278 ARG A O 1
ATOM 2173 N N . SER A 1 279 ? -24.274 -1.190 16.541 1.00 94.25 279 SER A N 1
ATOM 2174 C CA . SER A 1 279 ? -23.060 -0.719 15.877 1.00 94.25 279 SER A CA 1
ATOM 2175 C C . SER A 1 279 ? -23.253 0.685 15.306 1.00 94.25 279 SER A C 1
ATOM 2177 O O . SER A 1 279 ? -24.266 0.968 14.667 1.00 94.25 279 SER A O 1
ATOM 2179 N N . LEU A 1 280 ? -22.269 1.556 15.513 1.00 94.25 280 LEU A N 1
ATOM 2180 C CA . LEU A 1 280 ? -22.283 2.912 14.976 1.00 94.25 280 LEU A CA 1
ATOM 2181 C C . LEU A 1 280 ? -21.497 2.954 13.670 1.00 94.25 280 LEU A C 1
ATOM 2183 O O . LEU A 1 280 ? -20.270 2.915 13.688 1.00 94.25 280 LEU A O 1
ATOM 2187 N N . ALA A 1 281 ? -22.211 3.037 12.550 1.00 95.81 281 ALA A N 1
ATOM 2188 C CA . ALA A 1 281 ? -21.632 3.195 11.221 1.00 95.81 281 ALA A CA 1
ATOM 2189 C C . ALA A 1 281 ? -21.236 4.652 10.940 1.00 95.81 281 ALA A C 1
ATOM 2191 O O . ALA A 1 281 ? -21.962 5.574 11.312 1.00 95.81 281 ALA A O 1
ATOM 2192 N N . GLY A 1 282 ? -20.109 4.865 10.259 1.00 95.31 282 GLY A N 1
ATOM 2193 C CA . GLY A 1 282 ? -19.658 6.198 9.846 1.00 95.31 282 GLY A CA 1
ATOM 2194 C C . GLY A 1 282 ? -19.163 7.104 10.981 1.00 95.31 282 GLY A C 1
ATOM 2195 O O . GLY A 1 282 ? -18.966 8.300 10.766 1.00 95.31 282 GLY A O 1
ATOM 2196 N N . ALA A 1 283 ? -18.947 6.569 12.185 1.00 96.06 283 ALA A N 1
ATOM 2197 C CA . ALA A 1 283 ? -18.278 7.297 13.254 1.00 96.06 283 ALA A CA 1
ATOM 2198 C C . ALA A 1 283 ? -16.800 7.487 12.892 1.00 96.06 283 ALA A C 1
ATOM 2200 O O . ALA A 1 283 ? -16.119 6.547 12.489 1.00 96.06 283 ALA A O 1
ATOM 2201 N N . ARG A 1 284 ? -16.287 8.704 13.044 1.00 96.56 284 ARG A N 1
ATOM 2202 C CA . ARG A 1 284 ? -14.887 9.032 12.786 1.00 96.56 284 ARG A CA 1
ATOM 2203 C C . ARG A 1 284 ? -14.032 8.665 13.990 1.00 96.56 284 ARG A C 1
ATOM 2205 O O . ARG A 1 284 ? -14.267 9.165 15.091 1.00 96.56 284 ARG A O 1
ATOM 2212 N N . VAL A 1 285 ? -12.999 7.873 13.746 1.00 96.12 285 VAL A N 1
ATOM 2213 C CA . VAL A 1 285 ? -11.961 7.479 14.698 1.00 96.12 285 VAL A CA 1
ATOM 2214 C C . VAL A 1 285 ? -10.667 8.224 14.360 1.00 96.12 285 VAL A C 1
ATOM 2216 O O . VAL A 1 285 ? -10.196 8.215 13.222 1.00 96.12 285 VAL A O 1
ATOM 2219 N N . SER A 1 286 ? -10.107 8.912 15.353 1.00 96.00 286 SER A N 1
ATOM 2220 C CA . SER A 1 286 ? -8.949 9.809 15.216 1.00 96.00 286 SER A CA 1
ATOM 2221 C C . SER A 1 286 ? -8.069 9.765 16.467 1.00 96.00 286 SER A C 1
ATOM 2223 O O . SER A 1 286 ? -8.520 9.290 17.507 1.00 96.00 286 SER A O 1
ATOM 2225 N N . LEU A 1 287 ? -6.831 10.258 16.383 1.00 96.12 287 LEU A N 1
ATOM 2226 C CA . LEU A 1 287 ? -5.960 10.434 17.548 1.00 96.12 287 LEU A CA 1
ATOM 2227 C C . LEU A 1 287 ? -5.889 11.914 17.929 1.00 96.12 287 LEU A C 1
ATOM 2229 O O . LEU A 1 287 ? -5.571 12.751 17.082 1.00 96.12 287 LEU A O 1
ATOM 2233 N N . GLU A 1 288 ? -6.212 12.244 19.180 1.00 94.81 288 GLU A N 1
ATOM 2234 C CA . GLU A 1 288 ? -6.221 13.638 19.638 1.00 94.81 288 GLU A CA 1
ATOM 2235 C C . GLU A 1 288 ? -4.840 14.280 19.583 1.00 94.81 288 GLU A C 1
ATOM 2237 O O . GLU A 1 288 ? -3.832 13.641 19.870 1.00 94.81 288 GLU A O 1
ATOM 2242 N N . GLY A 1 289 ? -4.810 15.565 19.220 1.00 91.62 289 GLY A N 1
ATOM 2243 C CA . GLY A 1 289 ? -3.571 16.337 19.136 1.00 91.62 289 GLY A CA 1
ATOM 2244 C C . GLY A 1 289 ? -2.643 15.921 17.990 1.00 91.62 289 GLY A C 1
ATOM 2245 O O . GLY A 1 289 ? -1.494 16.345 17.976 1.00 91.62 289 GLY A O 1
ATOM 2246 N N . THR A 1 290 ? -3.112 15.109 17.035 1.00 93.38 290 THR A N 1
ATOM 2247 C CA . THR A 1 290 ? -2.312 14.661 15.884 1.00 93.38 290 THR A CA 1
ATOM 2248 C C . THR A 1 290 ? -2.978 15.027 14.558 1.00 93.38 290 THR A C 1
ATOM 2250 O O . THR A 1 290 ? -4.198 15.166 14.474 1.00 93.38 290 THR A O 1
ATOM 2253 N N . ASN A 1 291 ? -2.172 15.126 13.504 1.00 92.94 291 ASN A N 1
ATOM 2254 C CA . ASN A 1 291 ? -2.588 15.246 12.102 1.00 92.94 291 ASN A CA 1
ATOM 2255 C C . ASN A 1 291 ? -2.565 13.885 11.368 1.00 92.94 291 ASN A C 1
ATOM 2257 O O . ASN A 1 291 ? -2.518 13.839 10.137 1.00 92.94 291 ASN A O 1
ATOM 2261 N N . ARG A 1 292 ? -2.569 12.775 12.119 1.00 95.56 292 ARG A N 1
ATOM 2262 C CA . ARG A 1 292 ? -2.630 11.406 11.589 1.00 95.56 292 ARG A CA 1
ATOM 2263 C C . ARG A 1 292 ? -3.925 11.172 10.825 1.00 95.56 292 ARG A C 1
ATOM 2265 O O . ARG A 1 292 ? -4.967 11.736 11.174 1.00 95.56 292 ARG A O 1
ATOM 2272 N N . ALA A 1 293 ? -3.887 10.280 9.840 1.00 94.69 293 ALA A N 1
ATOM 2273 C CA . ALA A 1 293 ? -5.070 9.933 9.068 1.00 94.69 293 ALA A CA 1
ATOM 2274 C C . ALA A 1 293 ? -6.199 9.420 9.971 1.00 94.69 293 ALA A C 1
ATOM 2276 O O . ALA A 1 293 ? -5.994 8.645 10.914 1.00 94.69 293 ALA A O 1
ATOM 2277 N N . THR A 1 294 ? -7.417 9.856 9.672 1.00 94.69 294 THR A N 1
ATOM 2278 C CA . THR A 1 294 ? -8.624 9.392 10.358 1.00 94.69 294 THR A CA 1
ATOM 2279 C C . THR A 1 294 ? -9.243 8.230 9.602 1.00 94.69 294 THR A C 1
ATOM 2281 O O . THR A 1 294 ? -9.137 8.166 8.382 1.00 94.69 294 THR A O 1
ATOM 2284 N N . THR A 1 295 ? -9.957 7.364 10.309 1.00 94.38 295 THR A N 1
ATOM 2285 C CA . THR A 1 295 ? -10.725 6.275 9.698 1.00 94.38 295 THR A CA 1
ATOM 2286 C C . THR A 1 295 ? -12.180 6.366 10.140 1.00 94.38 295 THR A C 1
ATOM 2288 O O . THR A 1 295 ? -12.460 6.806 11.254 1.00 94.38 295 THR A O 1
ATOM 2291 N N . ASN A 1 296 ? -13.116 5.980 9.279 1.00 95.31 296 ASN A N 1
ATOM 2292 C CA . ASN A 1 296 ? -14.535 5.932 9.629 1.00 95.31 296 ASN A CA 1
ATOM 2293 C C . ASN A 1 296 ? -14.943 4.496 9.937 1.00 95.31 296 ASN A C 1
ATOM 2295 O O . ASN A 1 296 ? -14.408 3.565 9.351 1.00 95.31 296 ASN A O 1
ATOM 2299 N N . THR A 1 297 ? -15.903 4.291 10.826 1.00 96.50 297 THR A N 1
ATOM 2300 C CA . THR A 1 297 ? -16.364 2.939 11.128 1.00 96.50 297 THR A CA 1
ATOM 2301 C C . THR A 1 297 ? -17.174 2.328 9.982 1.00 96.50 297 THR A C 1
ATOM 2303 O O . THR A 1 297 ? -17.953 3.023 9.319 1.00 96.50 297 THR A O 1
ATOM 2306 N N . THR A 1 298 ? -17.034 1.015 9.776 1.00 95.75 298 THR A N 1
ATOM 2307 C CA . THR A 1 298 ? -17.817 0.242 8.790 1.00 95.75 298 THR A CA 1
ATOM 2308 C C . THR A 1 298 ? -19.320 0.253 9.117 1.00 95.75 298 THR A C 1
ATOM 2310 O O . THR A 1 298 ? -19.704 0.635 10.225 1.00 95.75 298 THR A O 1
ATOM 2313 N N . PRO A 1 299 ? -20.205 -0.244 8.224 1.00 94.88 299 PRO A N 1
ATOM 2314 C CA . PRO A 1 299 ? -21.627 -0.432 8.538 1.00 94.88 299 PRO A CA 1
ATOM 2315 C C . PRO A 1 299 ? -21.906 -1.247 9.811 1.00 94.88 299 PRO A C 1
ATOM 2317 O O . PRO A 1 299 ? -22.946 -1.067 10.439 1.00 94.88 299 PRO A O 1
ATOM 2320 N N . ILE A 1 300 ? -20.973 -2.114 10.218 1.00 94.19 300 ILE A N 1
ATOM 2321 C CA . ILE A 1 300 ? -21.060 -2.903 11.456 1.00 94.19 300 ILE A CA 1
ATOM 2322 C C . ILE A 1 300 ? -20.193 -2.348 12.594 1.00 94.19 300 ILE A C 1
ATOM 2324 O O . ILE A 1 300 ? -20.058 -2.989 13.636 1.00 94.19 300 ILE A O 1
ATOM 2328 N N . GLY A 1 301 ? -19.684 -1.124 12.446 1.00 95.62 301 GLY A N 1
ATOM 2329 C CA . GLY A 1 301 ? -19.003 -0.361 13.488 1.00 95.62 301 GLY A CA 1
ATOM 2330 C C . GLY A 1 301 ? -17.504 -0.625 13.607 1.00 95.62 301 GLY A C 1
ATOM 2331 O O . GLY A 1 301 ? -16.890 -0.113 14.538 1.00 95.62 301 GLY A O 1
ATOM 2332 N N . GLU A 1 302 ? -16.903 -1.418 12.720 1.00 96.75 302 GLU A N 1
ATOM 2333 C CA . GLU A 1 302 ? -15.485 -1.782 12.816 1.00 96.75 302 GLU A CA 1
ATOM 2334 C C . GLU A 1 302 ? -14.560 -0.628 12.437 1.00 96.75 302 GLU A C 1
ATOM 2336 O O . GLU A 1 302 ? -14.896 0.174 11.569 1.00 96.75 302 GLU A O 1
ATOM 2341 N N . TYR A 1 303 ? -13.375 -0.580 13.039 1.00 96.62 303 TYR A N 1
ATOM 2342 C CA . TYR A 1 303 ? -12.286 0.307 12.639 1.00 96.62 303 TYR A CA 1
ATOM 2343 C C . TYR A 1 303 ? -10.926 -0.369 12.836 1.00 96.62 303 TYR A C 1
ATOM 2345 O O . TYR A 1 303 ? -10.783 -1.277 13.659 1.00 96.62 303 TYR A O 1
ATOM 2353 N N . TRP A 1 304 ? -9.917 0.134 12.122 1.00 97.19 304 TRP A N 1
ATOM 2354 C CA . TRP A 1 304 ? -8.520 -0.291 12.216 1.00 97.19 304 TRP A CA 1
ATOM 2355 C C . TRP A 1 304 ? -7.606 0.925 12.100 1.00 97.19 304 TRP A C 1
ATOM 2357 O O . TRP A 1 304 ? -7.850 1.805 11.273 1.00 97.19 304 TRP A O 1
ATOM 2367 N N . LYS A 1 305 ? -6.551 0.975 12.912 1.00 95.44 305 LYS A N 1
ATOM 2368 C CA . LYS A 1 305 ? -5.503 1.988 12.836 1.00 95.44 305 LYS A CA 1
ATOM 2369 C C . LYS A 1 305 ? -4.159 1.361 13.200 1.00 95.44 305 LYS A C 1
ATOM 2371 O O . LYS A 1 305 ? -3.953 0.949 14.342 1.00 95.44 305 LYS A O 1
ATOM 2376 N N . ILE A 1 306 ? -3.260 1.311 12.222 1.00 96.81 306 ILE A N 1
ATOM 2377 C CA . ILE A 1 306 ? -1.882 0.854 12.415 1.00 96.81 306 ILE A CA 1
ATOM 2378 C C . ILE A 1 306 ? -1.148 1.919 13.232 1.00 96.81 306 ILE A C 1
ATOM 2380 O O . ILE A 1 306 ? -1.177 3.096 12.882 1.00 96.81 306 ILE A O 1
ATOM 2384 N N . LEU A 1 307 ? -0.539 1.505 14.343 1.00 96.12 307 LEU A N 1
ATOM 2385 C CA . LEU A 1 307 ? 0.177 2.368 15.283 1.00 96.12 307 LEU A CA 1
ATOM 2386 C C . LEU A 1 307 ? 1.414 1.644 15.803 1.00 96.12 307 LEU A C 1
ATOM 2388 O O . LEU A 1 307 ? 1.370 0.440 16.062 1.00 96.12 307 LEU A O 1
ATOM 2392 N N . LEU A 1 308 ? 2.506 2.374 15.996 1.00 96.00 308 LEU A N 1
ATOM 2393 C CA . LEU A 1 308 ? 3.684 1.845 16.677 1.00 96.00 308 LEU A CA 1
ATOM 2394 C C . LEU A 1 308 ? 3.442 1.711 18.194 1.00 96.00 308 LEU A C 1
ATOM 2396 O O . LEU A 1 308 ? 2.423 2.183 18.707 1.00 96.00 308 LEU A O 1
ATOM 2400 N N . PRO A 1 309 ? 4.332 1.028 18.938 1.00 95.00 309 PRO A N 1
ATOM 2401 C CA . PRO A 1 309 ? 4.223 0.968 20.387 1.00 95.00 309 PRO A CA 1
ATOM 2402 C C . PRO A 1 309 ? 4.255 2.372 20.998 1.00 95.00 309 PRO A C 1
ATOM 2404 O O . PRO A 1 309 ? 5.116 3.186 20.671 1.00 95.00 309 PRO A O 1
ATOM 2407 N N . GLY A 1 310 ? 3.303 2.663 21.881 1.00 93.94 310 GLY A N 1
ATOM 2408 C CA . GLY A 1 310 ? 3.100 4.013 22.394 1.00 93.94 310 GLY A CA 1
ATOM 2409 C C . GLY A 1 310 ? 1.787 4.189 23.147 1.00 93.94 310 GLY A C 1
ATOM 2410 O O . GLY A 1 310 ? 0.952 3.284 23.215 1.00 93.94 310 GLY A O 1
ATOM 2411 N N . LYS A 1 311 ? 1.607 5.374 23.734 1.00 94.44 311 LYS A N 1
ATOM 2412 C CA . LYS A 1 311 ? 0.360 5.787 24.391 1.00 94.44 311 LYS A CA 1
ATOM 2413 C C . LYS A 1 311 ? -0.354 6.797 23.507 1.00 94.44 311 LYS A C 1
ATOM 2415 O O . LYS A 1 311 ? 0.261 7.767 23.076 1.00 94.44 311 LYS A O 1
ATOM 2420 N N . TYR A 1 312 ? -1.645 6.591 23.278 1.00 95.06 312 TYR A N 1
ATOM 2421 C CA . TYR A 1 312 ? -2.442 7.438 22.396 1.00 95.06 312 TYR A CA 1
ATOM 2422 C C . TYR A 1 312 ? -3.795 7.775 23.026 1.00 95.06 312 TYR A C 1
ATOM 2424 O O . TYR A 1 312 ? -4.342 6.979 23.788 1.00 95.06 312 TYR A O 1
ATOM 2432 N N . SER A 1 313 ? -4.353 8.937 22.674 1.00 96.62 313 SER A N 1
ATOM 2433 C CA . SER A 1 313 ? -5.740 9.299 22.991 1.00 96.62 313 SER A CA 1
ATOM 2434 C C . SER A 1 313 ? -6.614 9.091 21.755 1.00 96.62 313 SER A C 1
ATOM 2436 O O . SER A 1 313 ? -6.544 9.855 20.791 1.00 96.62 313 SER A O 1
ATOM 2438 N N . LEU A 1 314 ? -7.395 8.012 21.749 1.00 96.00 314 LEU A N 1
ATOM 2439 C CA . LEU A 1 314 ? -8.297 7.642 20.665 1.00 96.00 314 LEU A CA 1
ATOM 2440 C C . LEU A 1 314 ? -9.635 8.366 20.833 1.00 96.00 314 LEU A C 1
ATOM 2442 O O . LEU A 1 314 ? -10.393 8.083 21.761 1.00 96.00 314 LEU A O 1
ATOM 2446 N N . LYS A 1 315 ? -9.954 9.265 19.903 1.00 96.56 315 LYS A N 1
ATOM 2447 C CA . LYS A 1 315 ? -11.214 10.009 19.866 1.00 96.56 315 LYS A CA 1
ATOM 2448 C C . LYS A 1 315 ? -12.166 9.436 18.829 1.00 96.56 315 LYS A C 1
ATOM 2450 O O . LYS A 1 315 ? -11.844 9.384 17.638 1.00 96.56 315 LYS A O 1
ATOM 2455 N N . VAL A 1 316 ? -13.372 9.111 19.285 1.00 96.25 316 VAL A N 1
ATOM 2456 C CA . VAL A 1 316 ? -14.512 8.726 18.451 1.00 96.25 316 VAL A CA 1
ATOM 2457 C C . VAL A 1 316 ? -15.490 9.894 18.379 1.00 96.25 316 VAL A C 1
ATOM 2459 O O . VAL A 1 316 ? -15.906 10.440 19.402 1.00 96.25 316 VAL A O 1
ATOM 2462 N N . SER A 1 317 ? -15.869 10.287 17.166 1.00 95.56 317 SER A N 1
ATOM 2463 C CA . SER A 1 317 ? -16.773 11.415 16.924 1.00 95.56 317 SER A CA 1
ATOM 2464 C C . SER A 1 317 ? -17.767 11.128 15.804 1.00 95.56 317 SER A C 1
ATOM 2466 O O . SER A 1 317 ? -17.482 10.361 14.890 1.00 95.56 317 SER A O 1
ATOM 2468 N N . MET A 1 318 ? -18.938 11.757 15.847 1.00 93.62 318 MET A N 1
ATOM 2469 C CA . MET A 1 318 ? -19.961 11.642 14.807 1.00 93.62 318 MET A CA 1
ATOM 2470 C C . MET A 1 318 ? -20.680 12.983 14.666 1.00 93.62 318 MET A C 1
ATOM 2472 O O . MET A 1 318 ? -20.991 13.613 15.671 1.00 93.62 318 MET A O 1
ATOM 2476 N N . HIS A 1 319 ? -20.901 13.459 13.436 1.00 89.44 319 HIS A N 1
ATOM 2477 C CA . HIS A 1 319 ? -21.519 14.772 13.172 1.00 89.44 319 HIS A CA 1
ATOM 2478 C C . HIS A 1 319 ? -20.911 15.924 14.002 1.00 89.44 319 HIS A C 1
ATOM 2480 O O . HIS A 1 319 ? -21.622 16.785 14.504 1.00 89.44 319 HIS A O 1
ATOM 2486 N N . ARG A 1 320 ? -19.576 15.930 14.157 1.00 83.56 320 ARG A N 1
ATOM 2487 C CA . ARG A 1 320 ? -18.792 16.888 14.971 1.00 83.56 320 ARG A CA 1
ATOM 2488 C C . ARG A 1 320 ? -18.980 16.791 16.495 1.00 83.56 320 ARG A C 1
ATOM 2490 O O . ARG A 1 320 ? -18.262 17.476 17.213 1.00 83.56 320 ARG A O 1
ATOM 2497 N N . MET A 1 321 ? -19.843 15.910 16.996 1.00 92.44 321 MET A N 1
ATOM 2498 C CA . MET A 1 321 ? -19.945 15.607 18.425 1.00 92.44 321 MET A CA 1
ATOM 2499 C C . MET A 1 321 ? -18.906 14.561 18.831 1.00 92.44 321 MET A C 1
ATOM 2501 O O . MET A 1 321 ? -18.706 13.567 18.128 1.00 92.44 321 MET A O 1
ATOM 2505 N N . ILE A 1 322 ? -18.253 14.775 19.972 1.00 94.00 322 ILE A N 1
ATOM 2506 C CA . ILE A 1 322 ? -17.352 13.789 20.577 1.00 94.00 322 ILE A CA 1
ATOM 2507 C C . ILE A 1 322 ? -18.212 12.763 21.312 1.00 94.00 322 ILE A C 1
ATOM 2509 O O . ILE A 1 322 ? -18.981 13.123 22.198 1.00 94.00 322 ILE A O 1
ATOM 2513 N N . LEU A 1 323 ? -18.090 11.495 20.924 1.00 92.69 323 LEU A N 1
ATOM 2514 C CA . LEU A 1 323 ? -18.830 10.391 21.536 1.00 92.69 323 LEU A CA 1
ATOM 2515 C C . LEU A 1 323 ? -18.027 9.724 22.654 1.00 92.69 323 LEU A C 1
ATOM 2517 O O . LEU A 1 323 ? -18.591 9.328 23.669 1.00 92.69 323 LEU A O 1
ATOM 2521 N N . ALA A 1 324 ? -16.715 9.578 22.455 1.00 92.69 324 ALA A N 1
ATOM 2522 C CA . ALA A 1 324 ? -15.811 8.979 23.426 1.00 92.69 324 ALA A CA 1
ATOM 2523 C C . ALA A 1 324 ? -14.365 9.423 23.183 1.00 92.69 324 ALA A C 1
ATOM 2525 O O . ALA A 1 324 ? -13.962 9.671 22.043 1.00 92.69 324 ALA A O 1
ATOM 2526 N N . VAL A 1 325 ? -13.586 9.448 24.262 1.00 94.25 325 VAL A N 1
ATOM 2527 C CA . VAL A 1 325 ? -12.129 9.592 24.252 1.00 94.25 325 VAL A CA 1
ATOM 2528 C C . VAL A 1 325 ? -11.557 8.483 25.129 1.00 94.25 325 VAL A C 1
ATOM 2530 O O . VAL A 1 325 ? -11.981 8.317 26.271 1.00 94.25 325 VAL A O 1
ATOM 2533 N N . LEU A 1 326 ? -10.645 7.687 24.577 1.00 92.44 326 LEU A N 1
ATOM 2534 C CA . LEU A 1 326 ? -10.076 6.507 25.224 1.00 92.44 326 LEU A CA 1
ATOM 2535 C C . LEU A 1 326 ? -8.554 6.597 25.206 1.00 92.44 326 LEU A C 1
ATOM 2537 O O . LEU A 1 326 ? -7.950 6.714 24.142 1.00 92.44 326 LEU A O 1
ATOM 2541 N N . LEU A 1 327 ? -7.925 6.472 26.372 1.00 92.56 327 LEU A N 1
ATOM 2542 C CA . LEU A 1 327 ? -6.480 6.282 26.447 1.00 92.56 327 LEU A CA 1
ATOM 2543 C C . LEU A 1 327 ? -6.154 4.827 26.111 1.00 92.56 327 LEU A C 1
ATOM 2545 O O . LEU A 1 327 ? -6.638 3.910 26.772 1.00 92.56 327 LEU A O 1
ATOM 2549 N N . ILE A 1 328 ? -5.332 4.624 25.087 1.00 92.19 328 ILE A N 1
ATOM 2550 C CA . ILE A 1 328 ? -4.888 3.303 24.643 1.00 92.19 328 ILE A CA 1
ATOM 2551 C C . ILE A 1 328 ? -3.370 3.190 24.760 1.00 92.19 328 ILE A C 1
ATOM 2553 O O . ILE A 1 328 ? -2.635 4.152 24.528 1.00 92.19 328 ILE A O 1
ATOM 2557 N N . VAL A 1 329 ? -2.901 1.994 25.107 1.00 89.44 329 VAL A N 1
ATOM 2558 C CA . VAL A 1 329 ? -1.479 1.645 25.150 1.00 89.44 329 VAL A CA 1
ATOM 2559 C C . VAL A 1 329 ? -1.244 0.541 24.128 1.00 89.44 329 VAL A C 1
ATOM 2561 O O . VAL A 1 329 ? -1.813 -0.539 24.248 1.00 89.44 329 VAL A O 1
ATOM 2564 N N . CYS A 1 330 ? -0.420 0.814 23.121 1.00 88.50 330 CYS A N 1
ATOM 2565 C CA . CYS A 1 330 ? 0.055 -0.183 22.166 1.00 88.50 330 CYS A CA 1
ATOM 2566 C C . CYS A 1 330 ? 1.392 -0.729 22.689 1.00 88.50 330 CYS A C 1
ATOM 2568 O O . CYS A 1 330 ? 2.355 0.030 22.789 1.00 88.50 330 CYS A O 1
ATOM 2570 N N . SER A 1 331 ? 1.447 -2.004 23.087 1.00 75.12 331 SER A N 1
ATOM 2571 C CA . SER A 1 331 ? 2.574 -2.569 23.851 1.00 75.12 331 SER A CA 1
ATOM 2572 C C . SER A 1 331 ? 3.621 -3.346 23.039 1.00 75.12 331 SER A C 1
ATOM 2574 O O . SER A 1 331 ? 4.723 -3.519 23.549 1.00 75.12 331 SER A O 1
ATOM 2576 N N . SER A 1 332 ? 3.352 -3.783 21.801 1.00 64.19 332 SER A N 1
ATOM 2577 C CA . SER A 1 332 ? 4.350 -4.449 20.933 1.00 64.19 332 SER A CA 1
ATOM 2578 C C . SER A 1 332 ? 3.851 -4.649 19.486 1.00 64.19 332 SER A C 1
ATOM 2580 O O . SER A 1 332 ? 2.715 -4.294 19.175 1.00 64.19 332 SER A O 1
ATOM 2582 N N . SER A 1 333 ? 4.759 -5.123 18.612 1.00 52.44 333 SER A N 1
ATOM 2583 C CA . SER A 1 333 ? 4.647 -5.485 17.176 1.00 52.44 333 SER A CA 1
ATOM 2584 C C . SER A 1 333 ? 3.322 -6.140 16.750 1.00 52.44 333 SER A C 1
ATOM 2586 O O . SER A 1 333 ? 2.616 -6.624 17.635 1.00 52.44 333 SER A O 1
ATOM 2588 N N . PRO A 1 334 ? 2.945 -6.174 15.438 1.00 47.00 334 PRO A N 1
ATOM 2589 C CA . PRO A 1 334 ? 1.829 -7.015 15.005 1.00 47.00 334 PRO A CA 1
ATOM 2590 C C . PRO A 1 334 ? 2.073 -8.364 15.645 1.00 47.00 334 PRO A C 1
ATOM 2592 O O . PRO A 1 334 ? 3.205 -8.845 15.594 1.00 47.00 334 PRO A O 1
ATOM 2595 N N . ILE A 1 335 ? 1.057 -8.840 16.361 1.00 39.88 335 ILE A N 1
ATOM 2596 C CA . ILE A 1 335 ? 1.038 -10.109 17.079 1.00 39.88 335 ILE A CA 1
ATOM 2597 C C . ILE A 1 335 ? 1.998 -11.053 16.355 1.00 39.88 335 ILE A C 1
ATOM 2599 O O . ILE A 1 335 ? 1.795 -11.294 15.165 1.00 39.88 335 ILE A O 1
ATOM 2603 N N . ASP A 1 336 ? 3.067 -11.511 17.014 1.00 34.72 336 ASP A N 1
ATOM 2604 C CA . ASP A 1 336 ? 3.726 -12.732 16.568 1.00 34.72 336 ASP A CA 1
ATOM 2605 C C . ASP A 1 336 ? 2.593 -13.760 16.558 1.00 34.72 336 ASP A C 1
ATOM 2607 O O . ASP A 1 336 ? 2.212 -14.280 17.602 1.00 34.72 336 ASP A O 1
ATOM 2611 N N . VAL A 1 337 ? 1.967 -13.979 15.396 1.00 35.06 337 VAL A N 1
ATOM 2612 C CA . VAL A 1 337 ? 0.836 -14.909 15.225 1.00 35.06 337 VAL A CA 1
ATOM 2613 C C . VAL A 1 337 ? 1.313 -16.362 15.424 1.00 35.06 337 VAL A C 1
ATOM 2615 O O . VAL A 1 337 ? 0.547 -17.299 15.261 1.00 35.06 337 VAL A O 1
ATOM 2618 N N . PHE A 1 338 ? 2.566 -16.552 15.851 1.00 34.56 338 PHE A N 1
ATOM 2619 C CA . PHE A 1 338 ? 3.254 -17.825 16.009 1.00 34.56 338 PHE A CA 1
ATOM 2620 C C . PHE A 1 338 ? 3.969 -17.899 17.360 1.00 34.56 338 PHE A C 1
ATOM 2622 O O . PHE A 1 338 ? 5.196 -17.975 17.403 1.00 34.56 338 PHE A O 1
ATOM 2629 N N . LYS A 1 339 ? 3.207 -17.858 18.460 1.00 27.67 339 LYS A N 1
ATOM 2630 C CA . LYS A 1 339 ? 3.513 -18.610 19.689 1.00 27.67 339 LYS A CA 1
ATOM 2631 C C . LYS A 1 339 ? 2.242 -19.066 20.387 1.00 27.67 339 LYS A C 1
ATOM 2633 O O . LYS A 1 339 ? 1.345 -18.216 20.578 1.00 27.67 339 LYS A O 1
#

Solvent-accessible surface area (backbone atoms only — not comparable to full-atom values): 17638 Å² total; per-residue (Å²): 92,78,48,62,66,44,60,91,86,57,78,75,57,48,30,35,39,42,41,7,8,53,39,10,29,13,43,61,22,21,54,48,43,52,50,47,54,52,50,50,52,49,28,41,75,70,62,36,62,71,41,40,54,47,32,42,51,29,36,42,33,47,40,35,57,62,17,61,58,5,33,73,54,31,55,78,60,37,34,67,96,56,56,20,40,28,38,86,82,72,44,55,59,62,51,53,33,52,41,96,90,49,70,77,63,86,81,57,47,73,58,56,54,50,50,53,54,49,53,76,73,42,80,44,51,32,37,37,39,30,36,40,56,34,27,30,26,32,30,57,24,27,40,60,56,68,85,74,42,71,85,46,64,70,48,58,71,40,79,81,73,56,78,49,93,56,71,23,77,48,59,50,40,71,53,47,52,48,53,30,45,52,31,18,76,46,18,86,53,23,52,57,25,49,68,91,84,41,75,40,73,71,3,34,46,42,22,7,38,76,57,36,37,58,18,28,58,47,47,36,33,34,75,78,56,37,15,50,35,33,43,36,24,74,30,46,43,10,16,61,52,74,86,52,50,63,60,52,41,73,40,38,54,63,14,52,53,57,50,63,50,46,64,65,17,47,50,66,46,67,44,55,41,86,91,79,64,45,50,40,50,62,31,38,38,38,51,67,98,56,74,41,67,50,38,56,19,38,83,74,4,34,44,71,45,74,48,66,66,45,77,47,44,41,32,34,29,46,98,91,42,80,77,48,79,42,84,45,75,35,87,61,71,40,68,74,88,81,123

pLDDT: mean 90.86, std 14.2, range [27.67, 98.94]

Mean predicted aligned error: 5.54 Å

Secondary structure (DSSP, 8-state):
-EE--S-TT-S---EEEEEE-SSTT-THHHHHHHHHHHHHHHHHHHT-HHHHHHHHH-EEEEES-S-HHHHHH--TT--SS-TTSS-TTS--GGG-S--SS----TT--HHHHHHHHHHHHS-EEEEEEEE-SEEEEEES--SPPHHHHSS-HHHHTSTTS---SS----TTHHHHHHHHHHHHHT-SSGGG-BTTTB--GGGEEEHHHHS--SS-HHHHHHHHH--EEEEEEEESSSS--GGGHHHHHHHHHHHHHHHHHGGGSSEEEE-B-TTT--B-TT-EEEETT--PPPEEPPTT-EEEE---SEEEEEEEEETTEEEEEEEEEE-SSS--S--

Nearest PDB structures (foldseek):
  3mn8-assembly4_D  TM=9.438E-01  e=1.563E-35  Drosophila melanogaster
  3mn8-assembly3_C  TM=9.349E-01  e=1.661E-35  Drosophila melanogaster
  3mn8-assembly2_B  TM=9.418E-01  e=8.100E-35  Drosophila melanogaster
  1uwy-assembly1_A  TM=9.287E-01  e=9.852E-34  Homo sapiens
  2nsm-assembly1_A  TM=8.721E-01  e=2.490E-32  Homo sapiens